Protein AF-A0A3B6NW24-F1 (afdb_monomer_lite)

Organism: Triticum aestivum (NCBI:txid4565)

pLDDT: mean 85.89, std 12.77, range [38.81, 98.12]

Foldseek 3Di:
DDPLCVQAVVQADPDPADFDDCVVPDDPDAAADFFEHADDDDDQQWAWDADPVGWIKIKDWTGHDPPDHIYIYIYTPPDDSSQFPHTKGFLDDDDQKTKIWTFGPPDPDPPDTDIWIWIWGDQPPDRIYIDIQDDFPDPDPDDSQQWDWDDPDSPGKIKIWGKAFDPVDPPTWIKIWIATPVVSDIDIAIEDEPDDDDPVQPAPAFRHWADQDDQWIWRDDQQHFTWIWRPPDPDRHIYTYTGTDDHADPQCPVCPPDDSVVFWDWYHDPNDIDIGGDHDDDDDPPPPDD

Structure (mmCIF, N/CA/C/O backbone):
data_AF-A0A3B6NW24-F1
#
_entry.id   AF-A0A3B6NW24-F1
#
loop_
_atom_site.group_PDB
_atom_site.id
_atom_site.type_symbol
_atom_site.label_atom_id
_atom_site.label_alt_id
_atom_site.label_comp_id
_atom_site.label_asym_id
_atom_site.label_entity_id
_atom_site.label_seq_id
_atom_site.pdbx_PDB_ins_code
_atom_site.Cartn_x
_atom_site.Cartn_y
_atom_site.Cartn_z
_atom_site.occupancy
_atom_site.B_iso_or_equiv
_atom_site.auth_seq_id
_atom_site.auth_comp_id
_atom_site.auth_asym_id
_atom_site.auth_atom_id
_atom_site.pdbx_PDB_model_num
ATOM 1 N N . MET A 1 1 ? -33.741 -1.040 -10.257 1.00 41.34 1 MET A N 1
ATOM 2 C CA . MET A 1 1 ? -32.443 -1.397 -9.646 1.00 41.34 1 MET A CA 1
ATOM 3 C C . MET A 1 1 ? -31.391 -0.489 -10.256 1.00 41.34 1 MET A C 1
ATOM 5 O O . MET A 1 1 ? -30.994 -0.674 -11.396 1.00 41.34 1 MET A O 1
ATOM 9 N N . THR A 1 2 ? -31.109 0.614 -9.573 1.00 38.81 2 THR A N 1
ATOM 10 C CA . THR A 1 2 ? -30.314 1.749 -10.058 1.00 38.81 2 THR A CA 1
ATOM 11 C C . THR A 1 2 ? -28.818 1.461 -9.900 1.00 38.81 2 THR A C 1
ATOM 13 O O . THR A 1 2 ? -28.413 0.909 -8.884 1.00 38.81 2 THR A O 1
ATOM 16 N N . GLY A 1 3 ? -27.999 1.818 -10.896 1.00 44.56 3 GLY A N 1
ATOM 17 C CA . GLY A 1 3 ? -26.601 1.378 -11.088 1.00 44.56 3 GLY A CA 1
ATOM 18 C C . GLY A 1 3 ? -25.540 1.768 -10.040 1.00 44.56 3 GLY A C 1
ATOM 19 O O . GLY A 1 3 ? -24.357 1.813 -10.377 1.00 44.56 3 GLY A O 1
ATOM 20 N N . SER A 1 4 ? -25.928 2.066 -8.798 1.00 49.81 4 SER A N 1
ATOM 21 C CA . SER A 1 4 ? -25.023 2.151 -7.645 1.00 49.81 4 SER A CA 1
ATOM 22 C C . SER A 1 4 ? -24.760 0.782 -7.011 1.00 49.81 4 SER A C 1
ATOM 24 O O . SER A 1 4 ? -23.616 0.503 -6.665 1.00 49.81 4 SER A O 1
ATOM 26 N N . ASP A 1 5 ? -25.776 -0.088 -6.916 1.00 51.75 5 ASP A N 1
ATOM 27 C CA . ASP A 1 5 ? -25.652 -1.386 -6.226 1.00 51.75 5 ASP A CA 1
ATOM 28 C C . ASP A 1 5 ? -24.694 -2.352 -6.929 1.00 51.75 5 ASP A C 1
ATOM 30 O O . ASP A 1 5 ? -24.094 -3.207 -6.287 1.00 51.75 5 ASP A O 1
ATOM 34 N N . THR A 1 6 ? -24.469 -2.188 -8.233 1.00 63.19 6 THR A N 1
ATOM 35 C CA . THR A 1 6 ? -23.543 -3.040 -8.990 1.00 63.19 6 THR A CA 1
ATOM 36 C C . THR A 1 6 ? -22.069 -2.745 -8.712 1.00 63.19 6 THR A C 1
ATOM 38 O O . THR A 1 6 ? -21.238 -3.619 -8.929 1.00 63.19 6 THR A O 1
ATOM 41 N N . ARG A 1 7 ? -21.710 -1.543 -8.233 1.00 77.56 7 ARG A N 1
ATOM 42 C CA . ARG A 1 7 ? -20.297 -1.111 -8.135 1.00 77.56 7 ARG A CA 1
ATOM 43 C C . ARG A 1 7 ? -19.538 -1.672 -6.942 1.00 77.56 7 ARG A C 1
ATOM 45 O O . ARG A 1 7 ? -18.313 -1.658 -6.962 1.00 77.56 7 ARG A O 1
ATOM 52 N N . VAL A 1 8 ? -20.262 -2.079 -5.906 1.00 83.81 8 VAL A N 1
ATOM 53 C CA . VAL A 1 8 ? -19.698 -2.652 -4.677 1.00 83.81 8 VAL A CA 1
ATOM 54 C C . VAL A 1 8 ? -20.323 -4.000 -4.335 1.00 83.81 8 VAL A C 1
ATOM 56 O O . VAL A 1 8 ? -20.103 -4.508 -3.243 1.00 83.81 8 VAL A O 1
ATOM 59 N N . ALA A 1 9 ? -21.088 -4.593 -5.258 1.00 84.50 9 ALA A N 1
ATOM 60 C CA . ALA A 1 9 ? -21.846 -5.821 -5.028 1.00 84.50 9 ALA A CA 1
ATOM 61 C C . ALA A 1 9 ? -20.980 -6.964 -4.471 1.00 84.50 9 ALA A C 1
ATOM 63 O O . ALA A 1 9 ? -21.411 -7.669 -3.558 1.00 84.50 9 ALA A O 1
ATOM 64 N N . ALA A 1 10 ? -19.746 -7.121 -4.968 1.00 85.69 10 ALA A N 1
ATOM 65 C CA . ALA A 1 10 ? -18.840 -8.172 -4.503 1.00 85.69 10 ALA A CA 1
ATOM 66 C C . ALA A 1 10 ? -18.350 -7.957 -3.058 1.00 85.69 10 ALA A C 1
ATOM 68 O O . ALA A 1 10 ? -17.930 -8.910 -2.409 1.00 85.69 10 ALA A O 1
ATOM 69 N N . CYS A 1 11 ? -18.430 -6.730 -2.536 1.00 89.62 11 CYS A N 1
ATOM 70 C CA . CYS A 1 11 ? -18.029 -6.381 -1.173 1.00 89.62 11 CYS A CA 1
ATOM 71 C C . CYS A 1 11 ? -19.153 -6.565 -0.145 1.00 89.62 11 CYS A C 1
ATOM 73 O O . CYS A 1 11 ? -18.881 -6.497 1.050 1.00 89.62 11 CYS A O 1
ATOM 75 N N . LEU A 1 12 ? -20.406 -6.763 -0.569 1.00 89.69 12 LEU A N 1
ATOM 76 C CA . LEU A 1 12 ? -21.562 -6.775 0.344 1.00 89.69 12 LEU A CA 1
ATOM 77 C C . LEU A 1 12 ? -21.774 -8.114 1.053 1.00 89.69 12 LEU A C 1
ATOM 79 O O . LEU A 1 12 ? -22.515 -8.187 2.028 1.00 89.69 12 LEU A O 1
ATOM 83 N N . ASN A 1 13 ? -21.136 -9.172 0.556 1.00 89.56 13 ASN A N 1
ATOM 84 C CA . ASN A 1 13 ? -21.305 -10.529 1.055 1.00 89.56 13 ASN A CA 1
ATOM 85 C C . ASN A 1 13 ? -19.966 -11.027 1.606 1.00 89.56 13 ASN A C 1
ATOM 87 O O . ASN A 1 13 ? -19.207 -11.656 0.864 1.00 89.56 13 ASN A O 1
ATOM 91 N N . PRO A 1 14 ? -19.630 -10.712 2.872 1.00 88.62 14 PRO A N 1
ATOM 92 C CA . PRO A 1 14 ? -18.425 -11.241 3.493 1.00 88.62 14 PRO A CA 1
ATOM 93 C C . PRO A 1 14 ? -18.453 -12.779 3.515 1.00 88.62 14 PRO A C 1
ATOM 95 O O . PRO A 1 14 ? -19.535 -13.371 3.625 1.00 88.62 14 PRO A O 1
ATOM 98 N N . PRO A 1 15 ? -17.287 -13.445 3.444 1.00 87.69 15 PRO A N 1
ATOM 99 C CA . PRO A 1 15 ? -17.211 -14.898 3.501 1.00 87.69 15 PRO A CA 1
ATOM 100 C C . PRO A 1 15 ? -17.887 -15.449 4.761 1.00 87.69 15 PRO A C 1
ATOM 102 O O . PRO A 1 15 ? -17.701 -14.938 5.864 1.00 87.69 15 PRO A O 1
ATOM 105 N N . THR A 1 16 ? -18.663 -16.523 4.612 1.00 83.19 16 THR A N 1
ATOM 106 C CA . THR A 1 16 ? -19.235 -17.244 5.757 1.00 83.19 16 THR A CA 1
ATOM 107 C C . THR A 1 16 ? -18.236 -18.307 6.204 1.00 83.19 16 THR A C 1
ATOM 109 O O . THR A 1 16 ? -18.289 -19.448 5.752 1.00 83.19 16 THR A O 1
ATOM 112 N N . ILE A 1 17 ? -17.280 -17.916 7.044 1.00 77.69 17 ILE A N 1
ATOM 113 C CA . ILE A 1 17 ? -16.243 -18.811 7.572 1.00 77.69 17 ILE A CA 1
ATOM 114 C C . ILE A 1 17 ? -16.258 -18.832 9.099 1.00 77.69 17 ILE A C 1
ATOM 116 O O . ILE A 1 17 ? -16.670 -17.867 9.743 1.00 77.69 17 ILE A O 1
ATOM 120 N N . THR A 1 18 ? -15.771 -19.926 9.685 1.00 77.19 18 THR A N 1
ATOM 121 C CA . THR A 1 18 ? -15.501 -19.987 11.123 1.00 77.19 18 THR A CA 1
ATOM 122 C C . THR A 1 18 ? -14.280 -19.126 11.430 1.00 77.19 18 THR A C 1
ATOM 124 O O . THR A 1 18 ? -13.155 -19.497 11.088 1.00 77.19 18 THR A O 1
ATOM 127 N N . GLU A 1 19 ? -14.511 -17.968 12.047 1.00 76.50 19 GLU A N 1
ATOM 128 C CA . GLU A 1 19 ? -13.449 -17.033 12.416 1.00 76.50 19 GLU A CA 1
ATOM 129 C C . GLU A 1 19 ? -12.518 -17.654 13.470 1.00 76.50 19 GLU A C 1
ATOM 131 O O . GLU A 1 19 ? -12.961 -18.223 14.472 1.00 76.50 19 GLU A O 1
ATOM 136 N N . LEU A 1 20 ? -11.210 -17.536 13.242 1.00 77.69 20 LEU A N 1
ATOM 137 C CA . LEU A 1 20 ? -10.187 -17.845 14.234 1.00 77.69 20 LEU A CA 1
ATOM 138 C C . LEU A 1 20 ? -10.339 -16.892 15.414 1.00 77.69 20 LEU A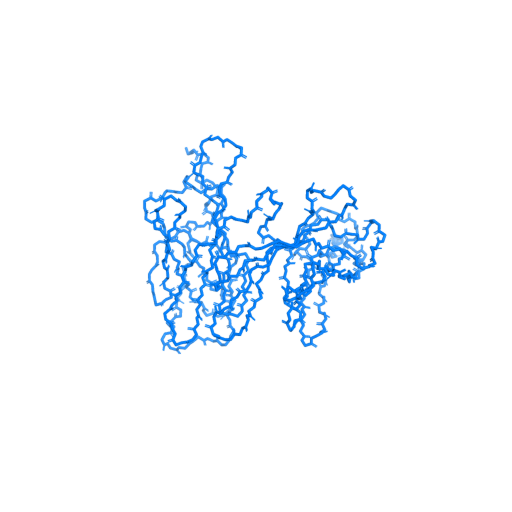 C 1
ATOM 140 O O . LEU A 1 20 ? -10.302 -15.669 15.254 1.00 77.69 20 LEU A O 1
ATOM 144 N N . ASN A 1 21 ? -10.445 -17.448 16.617 1.00 66.75 21 ASN A N 1
ATOM 145 C CA . ASN A 1 21 ? -10.374 -16.626 17.809 1.00 66.75 21 ASN A CA 1
ATOM 146 C C . ASN A 1 21 ? -8.922 -16.179 18.009 1.00 66.75 21 ASN A C 1
ATOM 148 O O . ASN A 1 21 ? -8.071 -16.988 18.374 1.00 66.75 21 ASN A O 1
ATOM 152 N N . ALA A 1 22 ? -8.642 -14.890 17.801 1.00 60.88 22 ALA A N 1
ATOM 153 C CA . ALA A 1 22 ? -7.306 -14.323 17.990 1.00 60.88 22 ALA A CA 1
ATOM 154 C C . ALA A 1 22 ? -6.743 -14.562 19.410 1.00 60.88 22 ALA A C 1
ATOM 156 O O . ALA A 1 22 ? -5.529 -14.511 19.598 1.00 60.88 22 ALA A O 1
ATOM 157 N N . SER A 1 23 ? -7.594 -14.871 20.401 1.00 57.94 23 SER A N 1
ATOM 158 C CA . SER A 1 23 ? -7.165 -15.246 21.756 1.00 57.94 23 SER A CA 1
ATOM 159 C C . SER A 1 23 ? -6.507 -16.628 21.853 1.00 57.94 23 SER A C 1
ATOM 161 O O . SER A 1 23 ? -5.762 -16.869 22.799 1.00 57.94 23 SER A O 1
ATOM 163 N N . GLN A 1 24 ? -6.743 -17.524 20.889 1.00 56.62 24 GLN A N 1
ATOM 164 C CA . GLN A 1 24 ? -6.116 -18.851 20.829 1.00 56.62 24 GLN A CA 1
ATOM 165 C C . GLN A 1 24 ? -4.758 -18.839 20.107 1.00 56.62 24 GLN A C 1
ATOM 167 O O . GLN A 1 24 ? -4.134 -19.885 19.950 1.00 56.62 24 GLN A O 1
ATOM 172 N N . GLY A 1 25 ? -4.279 -17.652 19.719 1.00 59.00 25 GLY A N 1
ATOM 173 C CA . GLY A 1 25 ? -3.077 -17.476 18.915 1.00 59.00 25 GLY A CA 1
ATOM 174 C C . GLY A 1 25 ? -3.375 -17.632 17.425 1.00 59.00 25 GLY A C 1
ATOM 175 O O . GLY A 1 25 ? -4.125 -18.508 17.002 1.00 59.00 25 GLY A O 1
ATOM 176 N N . LEU A 1 26 ? -2.794 -16.747 16.618 1.00 67.44 26 LEU A N 1
ATOM 177 C CA . LEU A 1 26 ? -2.884 -16.819 15.163 1.00 67.44 26 LEU A CA 1
ATOM 178 C C . LEU A 1 26 ? -1.694 -17.610 14.611 1.00 67.44 26 LEU A C 1
ATOM 180 O O . LEU A 1 26 ? -0.603 -17.540 15.188 1.00 67.44 26 LEU A O 1
ATOM 184 N N . PRO A 1 27 ? -1.866 -18.352 13.501 1.00 69.75 27 PRO A N 1
ATOM 185 C CA . PRO A 1 27 ? -0.735 -18.979 12.836 1.00 69.75 27 PRO A CA 1
ATOM 186 C C . PRO A 1 27 ? 0.295 -17.910 12.428 1.00 69.75 27 PRO A C 1
ATOM 188 O O . PRO A 1 27 ? -0.079 -16.771 12.139 1.00 69.75 27 PRO A O 1
ATOM 191 N N . PRO A 1 28 ? 1.594 -18.261 12.365 1.00 73.06 28 PRO A N 1
ATOM 192 C CA . PRO A 1 28 ? 2.650 -17.303 12.024 1.00 73.06 28 PRO A CA 1
ATOM 193 C C . PRO A 1 28 ? 2.540 -16.785 10.584 1.00 73.06 28 PRO A C 1
ATOM 195 O O . PRO A 1 28 ? 3.194 -15.812 10.223 1.00 73.06 28 PRO A O 1
ATOM 198 N N . TRP A 1 29 ? 1.718 -17.435 9.761 1.00 77.44 29 TRP A N 1
ATOM 199 C CA . TRP A 1 29 ? 1.403 -17.028 8.405 1.00 77.44 29 TRP A CA 1
ATOM 200 C C . TRP A 1 29 ? -0.115 -17.010 8.225 1.00 77.44 29 TRP A C 1
ATOM 202 O O . TRP A 1 29 ? -0.817 -17.963 8.565 1.00 77.44 29 TRP A O 1
ATOM 212 N N . ILE A 1 30 ? -0.614 -15.903 7.688 1.00 83.81 30 ILE A N 1
ATOM 213 C CA . ILE A 1 30 ? -2.016 -15.697 7.347 1.00 83.81 30 ILE A CA 1
ATOM 214 C C . ILE A 1 30 ? -2.053 -15.101 5.947 1.00 83.81 30 ILE A C 1
ATOM 216 O O . ILE A 1 30 ? -1.336 -14.145 5.653 1.00 83.81 30 ILE A O 1
ATOM 220 N N . SER A 1 31 ? -2.907 -15.651 5.092 1.00 89.75 31 SER A N 1
ATOM 221 C CA . SER A 1 31 ? -3.201 -15.064 3.789 1.00 89.75 31 SER A CA 1
ATOM 222 C C . SER A 1 31 ? -4.379 -14.106 3.922 1.00 89.75 31 SER A C 1
ATOM 224 O O . SER A 1 31 ? -5.404 -14.463 4.504 1.00 89.75 31 SER A O 1
ATOM 226 N N . LEU A 1 32 ? -4.224 -12.895 3.394 1.00 92.19 32 LEU A N 1
ATOM 227 C CA . LEU A 1 32 ? -5.238 -11.847 3.432 1.00 92.19 32 LEU A CA 1
ATOM 228 C C . LEU A 1 32 ? -5.810 -11.633 2.028 1.00 92.19 32 LEU A C 1
ATOM 230 O O . LEU A 1 32 ? -5.058 -11.462 1.070 1.00 92.19 32 LEU A O 1
ATOM 234 N N . ASP A 1 33 ? -7.134 -11.624 1.917 1.00 94.00 33 ASP A N 1
ATOM 235 C CA . ASP A 1 33 ? -7.830 -11.183 0.715 1.00 94.00 33 ASP A CA 1
ATOM 236 C C . ASP A 1 33 ? -7.566 -9.686 0.493 1.00 94.00 33 ASP A C 1
ATOM 238 O O . ASP A 1 33 ? -7.590 -8.872 1.418 1.00 94.00 33 ASP A O 1
ATOM 242 N N . THR A 1 34 ? -7.310 -9.313 -0.757 1.00 93.12 34 THR A N 1
ATOM 243 C CA . THR A 1 34 ? -7.140 -7.903 -1.126 1.00 93.12 34 THR A CA 1
ATOM 244 C C . THR A 1 34 ? -8.477 -7.171 -1.202 1.00 93.12 34 THR A C 1
ATOM 246 O O . THR A 1 34 ? -8.511 -5.942 -1.089 1.00 93.12 34 THR A O 1
ATOM 249 N N . ARG A 1 35 ? -9.590 -7.902 -1.358 1.00 93.81 35 ARG A N 1
ATOM 250 C CA . ARG A 1 35 ? -10.934 -7.334 -1.280 1.00 93.81 35 ARG A CA 1
ATOM 251 C C . ARG A 1 35 ? -11.267 -6.956 0.159 1.00 93.81 35 ARG A C 1
ATOM 253 O O . ARG A 1 35 ? -11.021 -7.704 1.102 1.00 93.81 35 ARG A O 1
ATOM 260 N N . VAL A 1 36 ? -11.892 -5.794 0.304 1.00 95.56 36 VAL A N 1
ATOM 261 C CA . VAL A 1 36 ? -12.470 -5.349 1.569 1.00 95.56 36 VAL A CA 1
ATOM 262 C C . VAL A 1 36 ? -13.987 -5.470 1.489 1.00 95.56 36 VAL A C 1
ATOM 264 O O . VAL A 1 36 ? -14.593 -5.075 0.493 1.00 95.56 36 VAL A O 1
ATOM 267 N N . TYR A 1 37 ? -14.599 -6.002 2.540 1.00 95.38 37 TYR A N 1
ATOM 268 C CA . TYR A 1 37 ? -16.042 -6.204 2.624 1.00 95.38 37 TYR A CA 1
ATOM 269 C C . TYR A 1 37 ? -16.706 -5.061 3.396 1.00 95.38 37 TYR A C 1
ATOM 271 O O . TYR A 1 37 ? -16.150 -4.542 4.361 1.00 95.38 37 TYR A O 1
ATOM 279 N N . LEU A 1 38 ? -17.899 -4.653 2.969 1.00 94.25 38 LEU A N 1
ATOM 280 C CA . LEU A 1 38 ? -18.708 -3.636 3.639 1.00 94.25 38 LEU A CA 1
ATOM 281 C C . LEU A 1 38 ? -19.680 -4.342 4.582 1.00 94.25 38 LEU A C 1
ATOM 283 O O . LEU A 1 38 ? -20.746 -4.788 4.164 1.00 94.25 38 LEU A O 1
ATOM 287 N N . ALA A 1 39 ? -19.287 -4.492 5.844 1.00 93.50 39 ALA A N 1
ATOM 288 C CA . ALA A 1 39 ? -20.066 -5.223 6.833 1.00 93.50 39 ALA A CA 1
ATOM 289 C C . ALA A 1 39 ? -19.818 -4.679 8.239 1.00 93.50 39 ALA A C 1
ATOM 291 O O . ALA A 1 39 ? -18.687 -4.351 8.599 1.00 93.50 39 ALA A O 1
ATOM 292 N N . ASP A 1 40 ? -20.883 -4.634 9.035 1.00 93.94 40 ASP A N 1
ATOM 293 C CA . ASP A 1 40 ? -20.814 -4.341 10.463 1.00 93.94 40 ASP A CA 1
ATOM 294 C C . ASP A 1 40 ? -20.216 -5.547 11.203 1.00 93.94 40 ASP A C 1
ATOM 296 O O . ASP A 1 40 ? -20.871 -6.572 11.414 1.00 93.94 40 ASP A O 1
ATOM 300 N N . ARG A 1 41 ? -18.915 -5.466 11.495 1.00 91.44 41 ARG A N 1
ATOM 301 C CA . ARG A 1 41 ? -18.159 -6.491 12.218 1.00 91.44 41 ARG A CA 1
ATOM 302 C C . ARG A 1 41 ? -17.323 -5.837 13.300 1.00 91.44 41 ARG A C 1
ATOM 304 O O . ARG A 1 41 ? -16.545 -4.922 13.026 1.00 91.44 41 ARG A O 1
ATOM 311 N N . HIS A 1 42 ? -17.417 -6.394 14.500 1.00 90.75 42 HIS A N 1
ATOM 312 C CA . HIS A 1 42 ? -16.712 -5.920 15.680 1.00 90.75 42 HIS A CA 1
ATOM 313 C C . HIS A 1 42 ? -16.029 -7.077 16.401 1.00 90.75 42 HIS A C 1
ATOM 315 O O . HIS A 1 42 ? -16.671 -8.069 16.740 1.00 90.75 42 HIS A O 1
ATOM 321 N N . ASN A 1 43 ? -14.723 -6.953 16.624 1.00 90.50 43 ASN A N 1
ATOM 322 C CA . ASN A 1 43 ? -13.915 -7.928 17.348 1.00 90.50 43 ASN A CA 1
ATOM 323 C C . ASN A 1 43 ? -12.681 -7.239 17.973 1.00 90.50 43 ASN A C 1
ATOM 325 O O . ASN A 1 43 ? -12.560 -6.016 17.966 1.00 90.50 43 ASN A O 1
ATOM 329 N N . SER A 1 44 ? -11.748 -8.010 18.536 1.00 90.00 44 SER A N 1
ATOM 330 C CA . SER A 1 44 ? -10.545 -7.469 19.193 1.00 90.00 44 SER A CA 1
ATOM 331 C C . SER A 1 44 ? -9.572 -6.741 18.255 1.00 90.00 44 SER A C 1
ATOM 333 O O . SER A 1 44 ? -8.676 -6.048 18.732 1.00 90.00 44 SER A O 1
ATOM 335 N N . THR A 1 45 ? -9.735 -6.882 16.939 1.00 92.88 45 THR A N 1
ATOM 336 C CA . THR A 1 45 ? -8.939 -6.184 15.919 1.00 92.88 45 THR A CA 1
ATOM 337 C C . THR A 1 45 ? -9.583 -4.872 15.467 1.00 92.88 45 THR A C 1
ATOM 339 O O . THR A 1 45 ? -9.024 -4.173 14.629 1.00 92.88 45 THR A O 1
ATOM 342 N N . THR A 1 46 ? -10.761 -4.520 15.992 1.00 95.94 46 THR A N 1
ATOM 343 C CA . THR A 1 46 ? -11.471 -3.327 15.536 1.00 95.94 46 THR A CA 1
ATOM 344 C C . THR A 1 46 ? -10.704 -2.055 15.883 1.00 95.94 46 THR A C 1
ATOM 346 O O . THR A 1 46 ? -10.431 -1.778 17.050 1.00 95.94 46 THR A O 1
ATOM 349 N N . ALA A 1 47 ? -10.437 -1.236 14.869 1.00 97.56 47 ALA A N 1
ATOM 350 C CA . ALA A 1 47 ? -9.898 0.109 15.017 1.00 97.56 47 ALA A CA 1
ATOM 351 C C . ALA A 1 47 ? -10.784 1.127 14.289 1.00 97.56 47 ALA A C 1
ATOM 353 O O . ALA A 1 47 ? -11.431 0.799 13.294 1.00 97.56 47 ALA A O 1
ATOM 354 N N . ALA A 1 48 ? -10.817 2.364 14.785 1.00 97.75 48 ALA A N 1
ATOM 355 C CA . ALA A 1 48 ? -11.704 3.407 14.281 1.00 97.75 48 ALA A CA 1
ATOM 356 C C . ALA A 1 48 ? -10.947 4.684 13.898 1.00 97.75 48 ALA A C 1
ATOM 358 O O . ALA A 1 48 ? -9.938 5.031 14.509 1.00 97.75 48 ALA A O 1
ATOM 359 N N . ALA A 1 49 ? -11.464 5.380 12.892 1.00 97.56 49 ALA A N 1
ATOM 360 C CA . ALA A 1 49 ? -11.012 6.685 12.431 1.00 97.56 49 ALA A CA 1
ATOM 361 C C . ALA A 1 49 ? -12.204 7.475 11.871 1.00 97.56 49 ALA A C 1
ATOM 363 O O . ALA A 1 49 ? -13.344 7.009 11.878 1.00 97.56 49 ALA A O 1
ATOM 364 N N . GLU A 1 50 ? -11.930 8.661 11.338 1.00 96.25 50 GLU A N 1
ATOM 365 C CA . GLU A 1 50 ? -12.925 9.486 10.658 1.00 96.25 50 GLU A CA 1
ATOM 366 C C . GLU A 1 50 ? -12.544 9.715 9.193 1.00 96.25 50 GLU A C 1
ATOM 368 O O . GLU A 1 50 ? -11.367 9.818 8.830 1.00 96.25 50 GLU A O 1
ATOM 373 N N . THR A 1 51 ? -13.561 9.816 8.343 1.00 93.50 51 THR A N 1
ATOM 374 C CA . THR A 1 51 ? -13.438 10.323 6.970 1.00 93.50 51 THR A CA 1
ATOM 375 C C . THR A 1 51 ? -13.099 11.810 6.941 1.00 93.50 51 THR A C 1
ATOM 377 O O . THR A 1 51 ? -13.247 12.528 7.930 1.00 93.50 51 THR A O 1
ATOM 380 N N . SER A 1 52 ? -12.730 12.326 5.767 1.00 90.75 52 SER A N 1
ATOM 381 C CA . SER A 1 52 ? -12.569 13.773 5.539 1.00 90.75 52 SER A CA 1
ATOM 382 C C . SER A 1 52 ? -13.818 14.610 5.834 1.00 90.75 52 SER A C 1
ATOM 384 O O . SER A 1 52 ? -13.719 15.831 5.961 1.00 90.75 52 SER A O 1
ATOM 386 N N . LYS A 1 53 ? -14.988 13.970 5.933 1.00 90.38 53 LYS A N 1
ATOM 387 C CA . LYS A 1 53 ? -16.282 14.596 6.220 1.00 90.38 53 LYS A CA 1
ATOM 388 C C . LYS A 1 53 ? -16.802 14.306 7.630 1.00 90.38 53 LYS A C 1
ATOM 390 O O . LYS A 1 53 ? -17.933 14.668 7.925 1.00 90.38 53 LYS A O 1
ATOM 395 N N . GLY A 1 54 ? -15.994 13.685 8.491 1.00 92.06 54 GLY A N 1
ATOM 396 C CA . GLY A 1 54 ? -16.354 13.414 9.887 1.00 92.06 54 GLY A CA 1
ATOM 397 C C . GLY A 1 54 ? -17.261 12.196 10.091 1.00 92.06 54 GLY A C 1
ATOM 398 O O . GLY A 1 54 ? -17.717 11.955 11.201 1.00 92.06 54 GLY A O 1
ATOM 399 N N . HIS A 1 55 ? -17.532 11.402 9.050 1.00 93.69 55 HIS A N 1
ATOM 400 C CA . HIS A 1 55 ? -18.179 10.097 9.233 1.00 93.69 55 HIS A CA 1
ATOM 401 C C . HIS A 1 55 ? -17.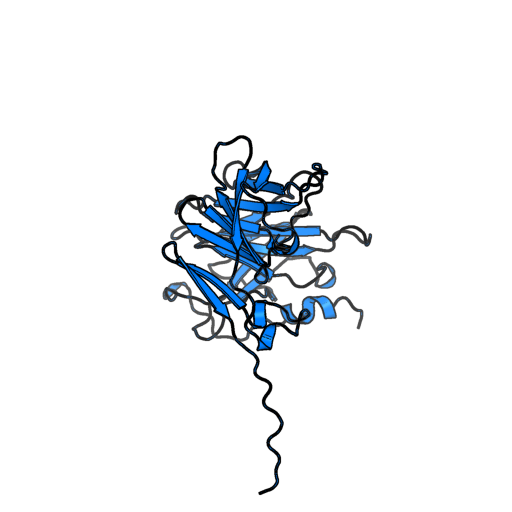209 9.105 9.871 1.00 93.69 55 HIS A C 1
ATOM 403 O O . HIS A 1 55 ? -16.045 9.049 9.464 1.00 93.69 55 HIS A O 1
ATOM 409 N N . ALA A 1 56 ? -17.702 8.301 10.811 1.00 96.50 56 ALA A N 1
ATOM 410 C CA . ALA A 1 56 ? -16.933 7.224 11.418 1.00 96.50 56 ALA A CA 1
ATOM 411 C C . ALA A 1 56 ? -16.593 6.136 10.386 1.00 96.50 56 ALA A C 1
ATOM 413 O O . ALA A 1 56 ? -17.416 5.779 9.542 1.00 96.50 56 ALA A O 1
ATOM 414 N N . VAL A 1 57 ? -15.379 5.600 10.488 1.00 97.00 57 VAL A N 1
ATOM 415 C CA . VAL A 1 57 ? -14.897 4.427 9.754 1.00 97.00 57 VAL A CA 1
ATOM 416 C C . VAL A 1 57 ? -14.339 3.453 10.772 1.00 97.00 57 VAL A C 1
ATOM 418 O O . VAL A 1 57 ? -13.470 3.813 11.562 1.00 97.00 57 VAL A O 1
ATOM 421 N N . GLN A 1 58 ? -14.821 2.221 10.743 1.00 97.81 58 GLN A N 1
ATOM 422 C CA . GLN A 1 58 ? -14.364 1.135 11.593 1.00 97.81 58 GLN A CA 1
ATOM 423 C C . GLN A 1 58 ? -13.839 0.012 10.710 1.00 97.81 58 GLN A C 1
ATOM 425 O O . GLN A 1 58 ? -14.483 -0.378 9.739 1.00 97.81 58 GLN A O 1
ATOM 430 N N . VAL A 1 59 ? -12.653 -0.483 11.041 1.00 97.75 59 VAL A N 1
ATOM 431 C CA . VAL A 1 59 ? -11.967 -1.562 10.331 1.00 97.75 59 VAL A CA 1
ATOM 432 C C . VAL A 1 59 ? -11.811 -2.727 11.286 1.00 97.75 59 VAL A C 1
ATOM 434 O O . VAL A 1 59 ? -11.302 -2.533 12.386 1.00 97.75 59 VAL A O 1
ATOM 437 N N . SER A 1 60 ? -12.188 -3.920 10.839 1.00 95.62 60 SER A N 1
ATOM 438 C CA . SER A 1 60 ? -12.003 -5.173 11.574 1.00 95.62 60 SER A CA 1
ATOM 439 C C . SER A 1 60 ? -11.398 -6.224 10.650 1.00 95.62 60 SER A C 1
ATOM 441 O O . SER A 1 60 ? -11.803 -6.345 9.495 1.00 95.62 60 SER A O 1
ATOM 443 N N . ILE A 1 61 ? -10.445 -7.000 11.154 1.00 94.00 61 ILE A N 1
ATOM 444 C CA . ILE A 1 61 ? -9.858 -8.145 10.458 1.00 94.00 61 ILE A CA 1
ATOM 445 C C . ILE A 1 61 ? -10.526 -9.420 10.977 1.00 94.00 61 ILE A C 1
ATOM 447 O O . ILE A 1 61 ? -10.594 -9.663 12.184 1.00 94.00 61 ILE A O 1
ATOM 451 N N . CYS A 1 62 ? -11.023 -10.237 10.055 1.00 92.69 62 CYS A N 1
ATOM 452 C CA . CYS A 1 62 ? -11.590 -11.549 10.335 1.00 92.69 62 CYS A CA 1
ATOM 453 C C . CYS A 1 62 ? -10.585 -12.612 9.893 1.00 92.69 62 CYS A C 1
ATOM 455 O O . CYS A 1 62 ? -10.300 -12.759 8.701 1.00 92.69 62 CYS A O 1
ATOM 457 N N . PHE A 1 63 ? -10.025 -13.332 10.864 1.00 90.75 63 PHE A N 1
ATOM 458 C CA . PHE A 1 63 ? -9.006 -14.340 10.604 1.00 90.75 63 PHE A CA 1
ATOM 459 C C . PHE A 1 63 ? -9.625 -15.679 10.208 1.00 90.75 63 PHE A C 1
ATOM 461 O O . PHE A 1 63 ? -10.569 -16.153 10.836 1.00 90.75 63 PHE A O 1
ATOM 468 N N . ALA A 1 64 ? -9.055 -16.301 9.182 1.00 88.88 64 ALA A N 1
ATOM 469 C CA . ALA A 1 64 ? -9.468 -17.584 8.635 1.00 88.88 64 ALA A CA 1
ATOM 470 C C . ALA A 1 64 ? -8.379 -18.638 8.843 1.00 88.88 64 ALA A C 1
ATOM 472 O O . ALA A 1 64 ? -7.189 -18.328 8.753 1.00 88.88 64 ALA A O 1
ATOM 473 N N . HIS A 1 65 ? -8.776 -19.891 9.069 1.00 83.00 65 HIS A N 1
ATOM 474 C CA . HIS A 1 65 ? -7.831 -21.002 9.009 1.00 83.00 65 HIS A CA 1
ATOM 475 C C . HIS A 1 65 ? -7.362 -21.197 7.563 1.00 83.00 65 HIS A C 1
ATOM 477 O O . HIS A 1 65 ? -8.207 -21.350 6.674 1.00 83.00 65 HIS A O 1
ATOM 483 N N . PRO A 1 66 ? -6.046 -21.262 7.306 1.00 84.62 66 PRO A N 1
ATOM 484 C CA . PRO A 1 66 ? -5.558 -21.653 5.996 1.00 84.62 66 PRO A CA 1
ATOM 485 C C . PRO A 1 66 ? -6.133 -23.009 5.544 1.00 84.62 66 PRO A C 1
ATOM 487 O O . PRO A 1 66 ? -6.320 -23.895 6.380 1.00 84.62 66 PRO A O 1
ATOM 490 N N . PRO A 1 67 ? -6.409 -23.203 4.242 1.00 86.75 67 PRO A N 1
ATOM 491 C CA . PRO A 1 67 ? -6.051 -22.335 3.115 1.00 86.75 67 PRO A CA 1
ATOM 492 C C . PRO A 1 67 ? -7.043 -21.191 2.843 1.00 86.75 67 PRO A C 1
ATOM 494 O O . PRO A 1 67 ? -6.868 -20.465 1.867 1.00 86.75 67 PRO A O 1
ATOM 497 N N . ALA A 1 68 ? -8.091 -21.024 3.659 1.00 89.00 68 ALA A N 1
ATOM 498 C CA . ALA A 1 68 ? -9.029 -19.924 3.473 1.00 89.00 68 ALA A CA 1
ATOM 499 C C . ALA A 1 68 ? -8.347 -18.570 3.724 1.00 89.00 68 ALA A C 1
ATOM 501 O O . ALA A 1 68 ? -7.467 -18.440 4.579 1.00 89.00 68 ALA A O 1
ATOM 502 N N . LEU A 1 69 ? -8.769 -17.555 2.970 1.00 92.12 69 LEU A N 1
ATOM 503 C CA . LEU A 1 69 ? -8.251 -16.200 3.107 1.00 92.12 69 LEU A CA 1
ATOM 504 C C . LEU A 1 69 ? -8.928 -15.502 4.286 1.00 92.12 69 LEU A C 1
ATOM 506 O O . LEU A 1 69 ? -10.155 -15.482 4.396 1.00 92.12 69 LEU A O 1
ATOM 510 N N . SER A 1 70 ? -8.116 -14.896 5.145 1.00 93.12 70 SER A N 1
ATOM 511 C CA . SER A 1 70 ? -8.594 -13.873 6.074 1.00 93.12 70 SER A CA 1
ATOM 512 C C . SER A 1 70 ? -9.034 -12.650 5.282 1.00 93.12 70 SER A C 1
ATOM 514 O O . SER A 1 70 ? -8.569 -12.435 4.164 1.00 93.12 70 SER A O 1
ATOM 516 N N . TYR A 1 71 ? -9.903 -11.822 5.843 1.00 94.88 71 TYR A N 1
ATOM 517 C CA . TYR A 1 71 ? -10.429 -10.661 5.130 1.00 94.88 71 TYR A CA 1
ATOM 518 C C . TYR A 1 71 ? -10.610 -9.460 6.048 1.00 94.88 71 TYR A C 1
ATOM 520 O O . TYR A 1 71 ? -10.643 -9.576 7.274 1.00 94.88 71 TYR A O 1
ATOM 528 N N . VAL A 1 72 ? -10.727 -8.289 5.429 1.00 96.44 72 VAL A N 1
ATOM 529 C CA . VAL A 1 72 ? -10.980 -7.024 6.116 1.00 96.44 72 VAL A CA 1
ATOM 530 C C . VAL A 1 72 ? -12.436 -6.626 5.912 1.00 96.44 72 VAL A C 1
ATOM 532 O O . VAL A 1 72 ? -12.935 -6.639 4.786 1.00 96.44 72 VAL A O 1
ATOM 535 N N . CYS A 1 73 ? -13.094 -6.221 6.992 1.00 96.25 73 CYS A N 1
ATOM 536 C CA . CYS A 1 73 ? -14.393 -5.567 6.964 1.00 96.25 73 CYS A CA 1
ATOM 537 C C . CYS A 1 73 ? -14.252 -4.086 7.292 1.00 96.25 73 CYS A C 1
ATOM 539 O O . CYS A 1 73 ? -13.514 -3.706 8.203 1.00 96.25 73 CYS A O 1
ATOM 541 N N . ILE A 1 74 ? -15.007 -3.266 6.569 1.00 96.06 74 ILE A N 1
ATOM 542 C CA . ILE A 1 74 ? -15.205 -1.854 6.857 1.00 96.06 74 ILE A CA 1
ATOM 543 C C . ILE A 1 74 ? -16.671 -1.619 7.184 1.00 96.06 74 ILE A C 1
ATOM 545 O O . ILE A 1 74 ? -17.559 -1.947 6.394 1.00 96.06 74 ILE A O 1
ATOM 549 N N . HIS A 1 75 ? -16.902 -0.982 8.325 1.00 95.50 75 HIS A N 1
ATOM 550 C CA . HIS A 1 75 ? -18.188 -0.428 8.700 1.00 95.50 75 HIS A CA 1
ATOM 551 C C . HIS A 1 75 ? -18.093 1.097 8.757 1.00 95.50 75 HIS A C 1
ATOM 553 O O . HIS A 1 75 ? -17.229 1.653 9.433 1.00 95.50 75 HIS A O 1
ATOM 559 N N . CYS A 1 76 ? -18.985 1.782 8.043 1.00 93.62 76 CYS A N 1
ATOM 560 C CA . CYS A 1 76 ? -19.085 3.237 8.073 1.00 93.62 76 CYS A CA 1
ATOM 561 C C . CYS A 1 76 ? -20.508 3.637 8.481 1.00 93.62 76 CYS A C 1
ATOM 563 O O . CYS A 1 76 ? -21.367 3.784 7.602 1.00 93.62 76 CYS A O 1
ATOM 565 N N . PRO A 1 77 ? -20.784 3.803 9.787 1.00 91.62 77 PRO A N 1
ATOM 566 C CA . PRO A 1 77 ? -22.094 4.229 10.258 1.00 91.62 77 PRO A CA 1
ATOM 567 C C . PRO A 1 77 ? -22.564 5.501 9.539 1.00 91.62 77 PRO A C 1
ATOM 569 O O . PRO A 1 77 ? -21.850 6.503 9.463 1.00 91.62 77 PRO A O 1
ATOM 572 N N . GLY A 1 78 ? -23.780 5.463 8.997 1.00 87.69 78 GLY A N 1
ATOM 573 C CA . GLY A 1 78 ? -24.378 6.598 8.289 1.00 87.69 78 GLY A CA 1
ATOM 574 C C . GLY A 1 78 ? -23.964 6.753 6.822 1.00 87.69 78 GLY A C 1
ATOM 575 O O . GLY A 1 78 ? -24.477 7.656 6.163 1.00 87.69 78 GLY A O 1
ATOM 576 N N . LEU A 1 79 ? -23.105 5.881 6.283 1.00 90.00 79 LEU A N 1
ATOM 577 C CA . LEU A 1 79 ? -22.847 5.796 4.843 1.00 90.00 79 LEU A CA 1
ATOM 578 C C . LEU A 1 79 ? -23.607 4.629 4.211 1.00 90.00 79 LEU A C 1
ATOM 580 O O . LEU A 1 79 ? -23.742 3.558 4.793 1.00 90.00 79 LEU A O 1
ATOM 584 N N . GLN A 1 80 ? -24.083 4.846 2.990 1.00 88.31 80 GLN A N 1
ATOM 585 C CA . GLN A 1 80 ? -24.753 3.856 2.151 1.00 88.31 80 GLN A CA 1
ATOM 586 C C . GLN A 1 80 ? -23.817 3.380 1.036 1.00 88.31 80 GLN A C 1
ATOM 588 O O . GLN A 1 80 ? -22.858 4.064 0.676 1.00 88.31 80 GLN A O 1
ATOM 593 N N . HIS A 1 81 ? -24.130 2.246 0.404 1.00 86.25 81 HIS A N 1
ATOM 594 C CA . HIS A 1 81 ? -23.332 1.695 -0.703 1.00 86.25 81 HIS A CA 1
ATOM 595 C C . HIS A 1 81 ? -23.135 2.694 -1.858 1.00 86.25 81 HIS A C 1
ATOM 597 O O . HIS A 1 81 ? -22.064 2.757 -2.457 1.00 86.25 81 HIS A O 1
ATOM 603 N N . ALA A 1 82 ? -24.130 3.548 -2.124 1.00 84.69 82 ALA A N 1
ATOM 604 C CA . ALA A 1 82 ? -24.052 4.593 -3.147 1.00 84.69 82 ALA A CA 1
ATOM 605 C C . ALA A 1 82 ? -22.992 5.679 -2.857 1.00 84.69 82 ALA A C 1
ATOM 607 O O . ALA A 1 82 ? -22.559 6.384 -3.774 1.00 84.69 82 ALA A O 1
ATOM 608 N N . ASN A 1 83 ? -22.541 5.806 -1.604 1.00 88.06 83 ASN A N 1
ATOM 609 C CA . ASN A 1 83 ? -21.461 6.716 -1.230 1.00 88.06 83 ASN A CA 1
ATOM 610 C C . ASN A 1 83 ? -20.078 6.200 -1.648 1.00 88.06 83 ASN A C 1
ATOM 612 O O . ASN A 1 83 ? -19.123 6.968 -1.583 1.00 88.06 83 ASN A O 1
ATOM 616 N N . PHE A 1 84 ? -19.956 4.957 -2.119 1.00 88.12 84 PHE A N 1
ATOM 617 C CA . PHE A 1 84 ? -18.698 4.390 -2.595 1.00 88.12 84 PHE A CA 1
ATOM 618 C C . PHE A 1 84 ? -18.587 4.497 -4.123 1.00 88.12 84 PHE A C 1
ATOM 620 O O . PHE A 1 84 ? -19.514 4.202 -4.880 1.00 88.12 84 PHE A O 1
ATOM 627 N N . ALA A 1 85 ? -17.437 4.964 -4.605 1.00 87.25 85 ALA A N 1
ATOM 628 C CA . ALA A 1 85 ? -17.177 5.162 -6.030 1.00 87.25 85 ALA A CA 1
ATOM 629 C C . ALA A 1 85 ? -16.858 3.855 -6.767 1.00 87.25 85 ALA A C 1
ATOM 631 O O . ALA A 1 85 ? -17.137 3.754 -7.968 1.00 87.25 85 ALA A O 1
ATOM 632 N N . SER A 1 86 ? -16.264 2.906 -6.044 1.00 89.12 86 SER A N 1
ATOM 633 C CA . SER A 1 86 ? -15.883 1.553 -6.452 1.00 89.12 86 SER A CA 1
ATOM 634 C C . SER A 1 86 ? -15.657 0.693 -5.200 1.00 89.12 86 SER A C 1
ATOM 636 O O . SER A 1 86 ? -15.843 1.171 -4.082 1.00 89.12 86 SER A O 1
ATOM 638 N N . GLU A 1 87 ? -15.222 -0.551 -5.374 1.00 91.69 87 GLU A N 1
ATOM 639 C CA . GLU A 1 87 ? -14.870 -1.445 -4.265 1.00 91.69 87 GLU A CA 1
ATOM 640 C C . GLU A 1 87 ? -13.696 -0.894 -3.430 1.00 91.69 87 GLU A C 1
ATOM 642 O O . GLU A 1 87 ? -12.684 -0.473 -4.012 1.00 91.69 87 GLU A O 1
ATOM 647 N N . PRO A 1 88 ? -13.803 -0.878 -2.085 1.00 93.44 88 PRO A N 1
ATOM 648 C CA . PRO A 1 88 ? -12.652 -0.680 -1.215 1.00 93.44 88 PRO A CA 1
ATOM 649 C C . PRO A 1 88 ? -11.707 -1.883 -1.290 1.00 93.44 88 PRO A C 1
ATOM 651 O O . PRO A 1 88 ? -12.116 -3.010 -1.580 1.00 93.44 88 PRO A O 1
ATOM 654 N N . ARG A 1 89 ? -10.423 -1.649 -1.014 1.00 95.19 89 ARG A N 1
ATOM 655 C CA . ARG A 1 89 ? -9.395 -2.693 -1.119 1.00 95.19 89 ARG A CA 1
ATOM 656 C C . ARG A 1 89 ? -8.231 -2.486 -0.164 1.00 95.19 89 ARG A C 1
ATOM 658 O O . ARG A 1 89 ? -7.897 -1.352 0.190 1.00 95.19 89 ARG A O 1
ATOM 665 N N . VAL A 1 90 ? -7.571 -3.586 0.175 1.00 96.00 90 VAL A N 1
ATOM 666 C CA . VAL A 1 90 ? -6.226 -3.580 0.745 1.00 96.00 90 VAL A CA 1
ATOM 667 C C . VAL A 1 90 ? -5.256 -3.268 -0.388 1.00 96.00 90 VAL A C 1
ATOM 669 O O . VAL A 1 90 ? -5.207 -3.959 -1.404 1.00 96.00 90 VAL A O 1
ATOM 672 N N . VAL A 1 91 ? -4.506 -2.184 -0.239 1.00 93.94 91 VAL A N 1
ATOM 673 C CA . VAL A 1 91 ? -3.520 -1.733 -1.224 1.00 93.94 91 VAL A CA 1
ATOM 674 C C . VAL A 1 91 ? -2.179 -2.400 -0.967 1.00 93.94 91 VAL A C 1
ATOM 676 O O . VAL A 1 91 ? -1.551 -2.913 -1.892 1.00 93.94 91 VAL A O 1
ATOM 679 N N . ARG A 1 92 ? -1.734 -2.377 0.291 1.00 93.25 92 ARG A N 1
ATOM 680 C CA . ARG A 1 92 ? -0.462 -2.946 0.740 1.00 93.25 92 ARG A CA 1
ATOM 681 C C . ARG A 1 92 ? -0.608 -3.529 2.129 1.00 93.25 92 ARG A C 1
ATOM 683 O O . ARG A 1 92 ? -1.376 -3.018 2.941 1.00 93.25 92 ARG A O 1
ATOM 690 N N . SER A 1 93 ? 0.206 -4.535 2.388 1.00 93.06 93 SER A N 1
ATOM 691 C CA . SER A 1 93 ? 0.472 -5.070 3.712 1.00 93.06 93 SER A CA 1
ATOM 692 C C . SER A 1 93 ? 1.978 -5.120 3.906 1.00 93.06 93 SER A C 1
ATOM 694 O O . SER A 1 93 ? 2.670 -5.628 3.026 1.00 93.06 93 SER A O 1
ATOM 696 N N . GLU A 1 94 ? 2.471 -4.629 5.034 1.00 92.12 94 GLU A N 1
ATOM 697 C CA . GLU A 1 94 ? 3.875 -4.772 5.410 1.00 92.12 94 GLU A CA 1
ATOM 698 C C . GLU A 1 94 ? 3.967 -4.938 6.925 1.00 92.12 94 GLU A C 1
ATOM 700 O O . GLU A 1 94 ? 3.556 -4.052 7.675 1.00 92.12 94 GLU A O 1
ATOM 705 N N . LYS A 1 95 ? 4.494 -6.079 7.385 1.00 90.06 95 LYS A N 1
ATOM 706 C CA . LYS A 1 95 ? 4.572 -6.441 8.812 1.00 90.06 95 LYS A CA 1
ATOM 707 C C . LYS A 1 95 ? 3.242 -6.186 9.548 1.00 90.06 95 LYS A C 1
ATOM 709 O O . LYS A 1 95 ? 2.244 -6.833 9.248 1.00 90.06 95 LYS A O 1
ATOM 714 N N . GLN A 1 96 ? 3.221 -5.247 10.498 1.00 90.12 96 GLN A N 1
ATOM 715 C CA . GLN A 1 96 ? 2.046 -4.878 11.293 1.00 90.12 96 GLN A CA 1
ATOM 716 C C . GLN A 1 96 ? 1.102 -3.849 10.639 1.00 90.12 96 GLN A C 1
ATOM 718 O O . GLN A 1 96 ? 0.195 -3.357 11.314 1.00 90.12 96 GLN A O 1
ATOM 723 N N . PHE A 1 97 ? 1.316 -3.479 9.375 1.00 94.50 97 PHE A N 1
ATOM 724 C CA . PHE A 1 97 ? 0.590 -2.400 8.707 1.00 94.50 97 PHE A CA 1
ATOM 725 C C . PHE A 1 97 ? -0.244 -2.891 7.531 1.00 94.50 97 PHE A C 1
ATOM 727 O O . PHE A 1 97 ? 0.219 -3.700 6.725 1.00 94.50 97 PHE A O 1
ATOM 734 N N . LEU A 1 98 ? -1.442 -2.324 7.386 1.00 96.31 98 LEU A N 1
ATOM 735 C CA . LEU A 1 98 ? -2.276 -2.448 6.194 1.00 96.31 98 LEU A CA 1
ATOM 736 C C . LEU A 1 98 ? -2.654 -1.056 5.691 1.00 96.31 98 LEU A C 1
ATOM 738 O O . LEU A 1 98 ? -3.275 -0.272 6.410 1.00 96.31 98 LEU A O 1
ATOM 742 N N . LEU A 1 99 ? -2.333 -0.774 4.431 1.00 97.19 99 LEU A N 1
ATOM 743 C CA . LEU A 1 99 ? -2.829 0.403 3.731 1.00 97.19 99 LEU A CA 1
ATOM 744 C C . LEU A 1 99 ? -4.144 0.053 3.039 1.00 97.19 99 LEU A C 1
ATOM 746 O O . LEU A 1 99 ? -4.176 -0.781 2.133 1.00 97.19 99 LEU A O 1
ATOM 750 N N . LEU A 1 100 ? -5.217 0.724 3.433 1.00 97.12 100 LEU A N 1
ATOM 751 C CA . LEU A 1 100 ? -6.558 0.555 2.886 1.00 97.12 100 LEU A CA 1
ATOM 752 C C . LEU A 1 100 ? -6.900 1.729 1.972 1.00 97.12 100 LEU A C 1
ATOM 754 O O . LEU A 1 100 ? -6.578 2.877 2.278 1.00 97.12 100 LEU A O 1
ATOM 758 N N . HIS A 1 101 ? -7.587 1.444 0.869 1.00 94.75 101 HIS A N 1
ATOM 759 C CA . HIS A 1 101 ? -8.139 2.451 -0.035 1.00 94.75 101 HIS A CA 1
ATOM 760 C C . HIS A 1 101 ? -9.661 2.415 0.021 1.00 94.75 101 HIS A C 1
ATOM 762 O O . HIS A 1 101 ? -10.277 1.389 -0.269 1.00 94.75 101 HIS A O 1
ATOM 768 N N . LEU A 1 102 ? -10.252 3.552 0.385 1.00 92.94 102 LEU A N 1
ATOM 769 C CA . LEU A 1 102 ? -11.691 3.777 0.449 1.00 92.94 102 LEU A CA 1
ATOM 770 C C . LEU A 1 102 ? -12.069 4.827 -0.607 1.00 92.94 102 LEU A C 1
ATOM 772 O O . LEU A 1 102 ? -11.880 6.030 -0.402 1.00 92.94 102 LEU A O 1
ATOM 776 N N . PRO A 1 103 ? -12.593 4.397 -1.761 1.00 90.31 103 PRO A N 1
ATOM 777 C CA . PRO A 1 103 ? -13.037 5.301 -2.811 1.00 90.31 103 PRO A CA 1
ATOM 778 C C . PRO A 1 103 ? -14.438 5.839 -2.482 1.00 90.31 103 PRO A C 1
ATOM 780 O O . PRO A 1 103 ? -15.439 5.149 -2.663 1.00 90.31 103 PRO A O 1
ATOM 783 N N . LEU A 1 104 ? -14.522 7.087 -2.024 1.00 88.06 104 LEU A N 1
ATOM 784 C CA . LEU A 1 104 ? -15.759 7.738 -1.583 1.00 88.06 104 LEU A CA 1
ATOM 785 C C . LEU A 1 104 ? -16.257 8.755 -2.627 1.00 88.06 104 LEU A C 1
ATOM 787 O O . LEU A 1 104 ? -15.479 9.367 -3.363 1.00 88.06 104 LEU A O 1
ATOM 791 N N . ASN A 1 105 ? -17.572 8.954 -2.689 1.00 83.19 105 ASN A N 1
ATOM 792 C CA . ASN A 1 105 ? -18.256 9.925 -3.543 1.00 83.19 105 ASN A CA 1
ATOM 793 C C . ASN A 1 105 ? -18.789 11.085 -2.696 1.00 83.19 105 ASN A C 1
ATOM 795 O O . ASN A 1 105 ? -19.988 11.185 -2.438 1.00 83.19 105 ASN A O 1
ATOM 799 N N . TRP A 1 106 ? -17.909 11.995 -2.286 1.00 77.12 106 TRP A N 1
ATOM 800 C CA . TRP A 1 106 ? -18.329 13.219 -1.589 1.00 77.12 106 TRP A CA 1
ATOM 801 C C . TRP A 1 106 ? -18.891 14.303 -2.503 1.00 77.12 106 TRP A C 1
ATOM 803 O O . TRP A 1 106 ? -19.448 15.284 -2.017 1.00 77.12 106 TRP A O 1
ATOM 813 N N . SER A 1 107 ? -18.761 14.146 -3.821 1.00 63.09 107 SER A N 1
ATOM 814 C CA . SER A 1 107 ? -19.194 15.134 -4.805 1.00 63.09 107 SER A CA 1
ATOM 815 C C . SER A 1 107 ? -20.076 14.509 -5.879 1.00 63.09 107 SER A C 1
ATOM 817 O O . SER A 1 107 ? -19.767 13.448 -6.416 1.00 63.09 107 SER A O 1
ATOM 819 N N . THR A 1 108 ? -21.140 15.221 -6.247 1.00 52.00 108 THR A N 1
ATOM 820 C CA . THR A 1 108 ? -21.982 14.940 -7.421 1.00 52.00 108 THR A CA 1
ATOM 821 C C . THR A 1 108 ? -21.346 15.418 -8.731 1.00 52.00 108 THR A C 1
ATOM 823 O O . THR A 1 108 ? -21.840 15.102 -9.812 1.00 52.00 108 THR A O 1
ATOM 826 N N . ARG A 1 109 ? -20.237 16.175 -8.672 1.00 49.38 109 ARG A N 1
ATOM 827 C CA . ARG A 1 109 ? -19.486 16.595 -9.862 1.00 49.38 109 ARG A CA 1
ATOM 828 C C . ARG A 1 109 ? -18.527 15.480 -10.269 1.00 49.38 109 ARG A C 1
ATOM 830 O O . ARG A 1 109 ? -17.612 15.152 -9.519 1.00 49.38 109 ARG A O 1
ATOM 837 N N . LEU A 1 110 ? -18.684 14.984 -11.497 1.00 49.19 110 LEU A N 1
ATOM 838 C CA . LEU A 1 110 ? -17.924 13.897 -12.143 1.00 49.19 110 LEU A CA 1
ATOM 839 C C . LEU A 1 110 ? -16.384 14.038 -12.132 1.00 49.19 110 LEU A C 1
ATOM 841 O O . LEU A 1 110 ? -15.686 13.133 -12.575 1.00 49.19 110 LEU A O 1
ATOM 845 N N . VAL A 1 111 ? -15.837 15.162 -11.664 1.00 47.19 111 VAL A N 1
ATOM 846 C CA . VAL A 1 111 ? -14.455 15.574 -11.939 1.00 47.19 111 VAL A CA 1
ATOM 847 C C . VAL A 1 111 ? -13.456 15.102 -10.874 1.00 47.19 111 VAL A C 1
ATOM 849 O O . VAL A 1 111 ? -12.272 14.997 -11.179 1.00 47.19 111 VAL A O 1
ATOM 852 N N . ARG A 1 112 ? -13.880 14.779 -9.639 1.00 51.06 112 ARG A N 1
ATOM 853 C CA . ARG A 1 112 ? -12.965 14.259 -8.600 1.00 51.06 112 ARG A CA 1
ATOM 854 C C . ARG A 1 112 ? -13.645 13.252 -7.676 1.00 51.06 112 ARG A C 1
ATOM 856 O O . ARG A 1 112 ? -14.399 13.633 -6.786 1.00 51.06 112 ARG A O 1
ATOM 863 N N . ARG A 1 113 ? -13.339 11.968 -7.878 1.00 57.72 113 ARG A N 1
ATOM 864 C CA . ARG A 1 113 ? -13.569 10.916 -6.878 1.00 57.72 113 ARG A CA 1
ATOM 865 C C . ARG A 1 113 ? -12.644 11.182 -5.688 1.00 57.72 113 ARG A C 1
ATOM 867 O O . ARG A 1 113 ? -11.441 11.327 -5.895 1.00 57.72 113 ARG A O 1
ATOM 874 N N . SER A 1 114 ? -13.183 11.262 -4.474 1.00 69.62 114 SER A N 1
ATOM 875 C CA . SER A 1 114 ? -12.373 11.381 -3.257 1.00 69.62 114 SER A CA 1
ATOM 876 C C . SER A 1 114 ? -11.864 9.996 -2.878 1.00 69.62 114 SER A C 1
ATOM 878 O O . SER A 1 114 ? -12.634 9.149 -2.436 1.00 69.62 114 SER A O 1
ATOM 880 N N . SER A 1 115 ? -10.581 9.743 -3.113 1.00 84.19 115 SER A N 1
ATOM 881 C CA . SER A 1 115 ? -9.919 8.541 -2.610 1.00 84.19 115 SER A CA 1
ATOM 882 C C . SER A 1 115 ? -9.361 8.850 -1.237 1.00 84.19 115 SER A C 1
ATOM 884 O O . SER A 1 115 ? -8.485 9.697 -1.129 1.00 84.19 115 SER A O 1
ATOM 886 N N . GLU A 1 116 ? -9.861 8.174 -0.211 1.00 91.69 116 GLU A N 1
ATOM 887 C CA . GLU A 1 116 ? -9.288 8.265 1.126 1.00 91.69 116 GLU A CA 1
ATOM 888 C C . GLU A 1 116 ? -8.447 7.021 1.399 1.00 91.69 116 GLU A C 1
ATOM 890 O O . GLU A 1 116 ? -8.820 5.902 1.036 1.00 91.69 116 GLU A O 1
ATOM 895 N N . TYR A 1 117 ? -7.289 7.228 2.016 1.00 94.88 117 TYR A N 1
ATOM 896 C CA . TYR A 1 117 ? -6.382 6.158 2.401 1.00 94.88 117 TYR A CA 1
ATOM 897 C C . TYR A 1 117 ? -6.298 6.085 3.915 1.00 94.88 117 TYR A C 1
ATOM 899 O O . TYR A 1 117 ? -6.305 7.111 4.598 1.00 94.88 117 TYR A O 1
ATOM 907 N N . TYR A 1 118 ? -6.204 4.870 4.437 1.00 97.19 118 TYR A N 1
ATOM 908 C CA . TYR A 1 118 ? -6.117 4.632 5.868 1.00 97.19 118 TYR A CA 1
ATOM 909 C C . TYR A 1 118 ? -4.997 3.655 6.159 1.00 97.19 118 TYR A C 1
ATOM 911 O O . TYR A 1 118 ? -4.884 2.629 5.491 1.00 97.19 118 TYR A O 1
ATOM 919 N N . MET A 1 119 ? -4.196 3.966 7.170 1.00 97.69 119 MET A N 1
ATOM 920 C CA . MET A 1 119 ? -3.239 3.029 7.727 1.00 97.69 119 MET A CA 1
ATOM 921 C C . MET A 1 119 ? -3.859 2.361 8.944 1.00 97.69 119 MET A C 1
ATOM 923 O O . MET A 1 119 ? -4.114 3.022 9.956 1.00 97.69 119 MET A O 1
ATOM 927 N N . TYR A 1 120 ? -4.101 1.062 8.822 1.00 97.62 120 TYR A N 1
ATOM 928 C CA . TYR A 1 120 ? -4.398 0.186 9.944 1.00 97.62 120 TYR A CA 1
ATOM 929 C C . TYR A 1 120 ? -3.086 -0.373 10.496 1.00 97.62 120 TYR A C 1
ATOM 931 O O . TYR A 1 120 ? -2.213 -0.790 9.733 1.00 97.62 120 TYR A O 1
ATOM 939 N N . GLN A 1 121 ? -2.955 -0.395 11.817 1.00 95.25 121 GLN A N 1
ATOM 940 C CA . GLN A 1 121 ? -1.738 -0.793 12.508 1.00 95.25 121 GLN A CA 1
ATOM 941 C C . GLN A 1 121 ? -2.060 -1.745 13.662 1.00 95.25 121 GLN A C 1
ATOM 943 O O . GLN A 1 121 ? -2.857 -1.418 14.538 1.00 95.25 121 GLN A O 1
ATOM 948 N N . ALA A 1 122 ? -1.392 -2.899 13.690 1.00 91.44 122 ALA A N 1
ATOM 949 C CA . ALA A 1 122 ? -1.546 -3.932 14.716 1.00 91.44 122 ALA A CA 1
ATOM 950 C C . ALA A 1 122 ? -0.200 -4.275 15.376 1.00 91.44 122 ALA A C 1
ATOM 952 O O . ALA A 1 122 ? 0.384 -5.330 15.134 1.00 91.44 122 ALA A O 1
ATOM 953 N N . VAL A 1 123 ? 0.318 -3.362 16.203 1.00 88.94 123 VAL A N 1
ATOM 954 C CA . VAL A 1 123 ? 1.573 -3.583 16.944 1.00 88.94 123 VAL A CA 1
ATOM 955 C C . VAL A 1 123 ? 1.337 -4.579 18.088 1.00 88.94 123 VAL A C 1
ATOM 957 O O . VAL A 1 123 ? 0.427 -4.354 18.891 1.00 88.94 123 VAL A O 1
ATOM 960 N N . PRO A 1 124 ? 2.155 -5.642 18.225 1.00 85.31 124 PRO A N 1
ATOM 961 C CA . PRO A 1 124 ? 2.039 -6.590 19.329 1.00 85.31 124 PRO A CA 1
ATOM 962 C C . PRO A 1 124 ? 2.015 -5.906 20.704 1.00 85.31 124 PRO A C 1
ATOM 964 O O . PRO A 1 124 ? 2.805 -5.006 20.986 1.00 85.31 124 PRO A O 1
ATOM 967 N N . GLY A 1 125 ? 1.091 -6.334 21.567 1.00 86.19 125 GLY A N 1
ATOM 968 C CA . GLY A 1 125 ? 0.925 -5.776 22.914 1.00 86.19 125 GLY A CA 1
ATOM 969 C C . GLY A 1 125 ? 0.247 -4.402 22.971 1.00 86.19 125 GLY A C 1
ATOM 970 O O . GLY A 1 125 ? 0.125 -3.839 24.057 1.00 86.19 125 GLY A O 1
ATOM 971 N N . ARG A 1 126 ? -0.214 -3.857 21.837 1.00 89.94 126 ARG A N 1
ATOM 972 C CA . ARG A 1 126 ? -0.984 -2.608 21.774 1.00 89.94 126 ARG A CA 1
ATOM 973 C C . ARG A 1 126 ? -2.335 -2.849 21.092 1.00 89.94 126 ARG A C 1
ATOM 975 O O . ARG A 1 126 ? -2.425 -3.706 20.214 1.00 89.94 126 ARG A O 1
ATOM 982 N N . PRO A 1 127 ? -3.390 -2.111 21.475 1.00 92.06 127 PRO A N 1
ATOM 983 C CA . PRO A 1 127 ? -4.637 -2.129 20.725 1.00 92.06 127 PRO A CA 1
ATOM 984 C C . PRO A 1 127 ? -4.402 -1.622 19.292 1.00 92.06 127 PRO A C 1
ATOM 986 O O . PRO A 1 127 ? -3.545 -0.753 19.085 1.00 92.06 127 PRO A O 1
ATOM 989 N N . PRO A 1 128 ? -5.141 -2.154 18.306 1.00 94.94 128 PRO A N 1
ATOM 990 C CA . PRO A 1 1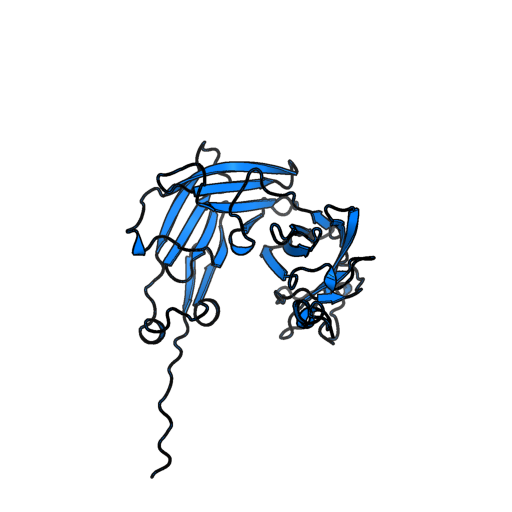28 ? -4.995 -1.737 16.924 1.00 94.94 128 PRO A CA 1
ATOM 991 C C . PRO A 1 128 ? -5.427 -0.282 16.750 1.00 94.94 128 PRO A C 1
ATOM 993 O O . PRO A 1 128 ? -6.322 0.214 17.439 1.00 94.94 128 PRO A O 1
ATOM 996 N N . THR A 1 129 ? -4.800 0.409 15.806 1.00 96.88 129 THR A N 1
ATOM 997 C CA . THR A 1 129 ? -5.122 1.800 15.488 1.00 96.88 129 THR A CA 1
ATOM 998 C C . THR A 1 129 ? -5.441 1.950 14.011 1.00 96.88 129 THR A C 1
ATOM 1000 O O . THR A 1 129 ? -4.972 1.192 13.161 1.00 96.88 129 THR A O 1
ATOM 1003 N N . LEU A 1 130 ? -6.273 2.943 13.707 1.00 98.12 130 LEU A N 1
ATOM 1004 C CA . LEU A 1 130 ? -6.608 3.330 12.350 1.00 98.12 130 LEU A CA 1
ATOM 1005 C C . LEU A 1 130 ? -6.356 4.826 12.221 1.00 98.12 130 LEU A C 1
ATOM 1007 O O . LEU A 1 130 ? -6.809 5.620 13.043 1.00 98.12 130 LEU A O 1
ATOM 1011 N N . SER A 1 131 ? -5.617 5.219 11.192 1.00 96.94 131 SER A N 1
ATOM 1012 C CA . SER A 1 131 ? -5.320 6.624 10.924 1.00 96.94 131 SER A CA 1
ATOM 1013 C C . SER A 1 131 ? -5.595 6.946 9.468 1.00 96.94 131 SER A C 1
ATOM 1015 O O . SER A 1 131 ? -5.210 6.197 8.572 1.00 96.94 131 SER A O 1
ATOM 1017 N N . ARG A 1 132 ? -6.289 8.058 9.224 1.00 96.25 132 ARG A N 1
ATOM 1018 C CA . ARG A 1 132 ? -6.485 8.569 7.869 1.00 96.25 132 ARG A CA 1
ATOM 1019 C C . ARG A 1 132 ? -5.192 9.219 7.388 1.00 96.25 132 ARG A C 1
ATOM 1021 O O . ARG A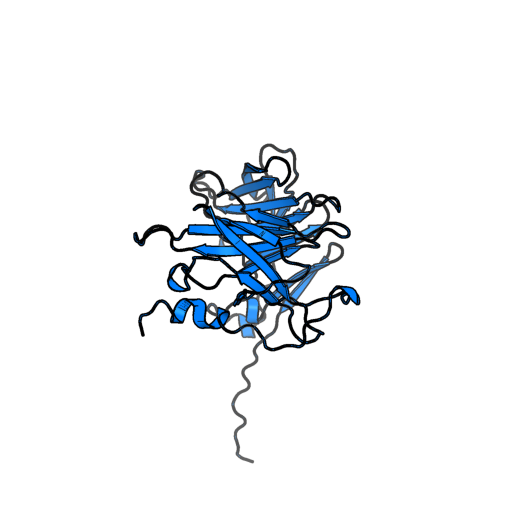 1 132 ? -4.626 10.060 8.085 1.00 96.25 132 ARG A O 1
ATOM 1028 N N . ILE A 1 133 ? -4.765 8.858 6.187 1.00 95.44 133 ILE A N 1
ATOM 1029 C CA . ILE A 1 133 ? -3.636 9.483 5.507 1.00 95.44 133 ILE A CA 1
ATOM 1030 C C . ILE A 1 133 ? -4.149 10.745 4.801 1.00 95.44 133 ILE A C 1
ATOM 1032 O O . ILE A 1 133 ? -5.123 10.658 4.047 1.00 95.44 133 ILE A O 1
ATOM 1036 N N . PRO A 1 134 ? -3.557 11.926 5.055 1.00 92.19 134 PRO A N 1
ATOM 1037 C CA . PRO A 1 134 ? -3.929 13.142 4.344 1.00 92.19 134 PRO A CA 1
ATOM 1038 C C . PRO A 1 134 ? -3.554 13.036 2.864 1.00 92.19 134 PRO A C 1
ATOM 1040 O O . PRO A 1 134 ? -2.662 12.271 2.498 1.00 92.19 134 PRO A O 1
ATOM 1043 N N . ASP A 1 135 ? -4.195 13.834 2.014 1.00 88.00 135 ASP A N 1
ATOM 1044 C CA . ASP A 1 135 ? -3.828 13.886 0.600 1.00 88.00 135 ASP A CA 1
ATOM 1045 C C . ASP A 1 135 ? -2.374 14.368 0.434 1.00 88.00 135 ASP A C 1
ATOM 1047 O O . ASP A 1 135 ? -1.946 15.288 1.148 1.00 88.00 135 ASP A O 1
ATOM 1051 N N . PRO A 1 136 ? -1.601 13.780 -0.498 1.00 86.69 136 PRO A N 1
ATOM 1052 C CA . PRO A 1 136 ? -0.274 14.280 -0.818 1.00 86.69 136 PRO A CA 1
ATOM 1053 C C . PRO A 1 136 ? -0.370 15.713 -1.371 1.00 86.69 136 PRO A C 1
ATOM 1055 O O . PRO A 1 136 ? -1.326 16.049 -2.077 1.00 86.69 136 PRO A O 1
ATOM 1058 N N . PRO A 1 137 ? 0.609 16.582 -1.070 1.00 82.00 137 PRO A N 1
ATOM 1059 C CA . PRO A 1 137 ? 0.586 17.974 -1.486 1.00 82.00 137 PRO A CA 1
ATOM 1060 C C . PRO A 1 137 ? 0.667 18.100 -3.009 1.00 82.00 137 PRO A C 1
ATOM 1062 O O . PRO A 1 137 ? 1.303 17.300 -3.696 1.00 82.00 137 PRO A O 1
ATOM 1065 N N . GLY A 1 138 ? 0.054 19.163 -3.533 1.00 74.44 138 GLY A N 1
ATOM 1066 C CA . GLY A 1 138 ? 0.048 19.459 -4.964 1.00 74.44 138 GLY A CA 1
ATOM 1067 C C . GLY A 1 138 ? -0.933 18.595 -5.761 1.00 74.44 138 GLY A C 1
ATOM 1068 O O . GLY A 1 138 ? -1.850 17.979 -5.225 1.00 74.44 138 GLY A O 1
ATOM 1069 N N . ARG A 1 139 ? -0.780 18.587 -7.088 1.00 66.00 139 ARG A N 1
ATOM 1070 C CA . ARG A 1 139 ? -1.580 17.743 -7.991 1.00 66.00 139 ARG A CA 1
ATOM 1071 C C . ARG A 1 139 ? -0.821 16.453 -8.318 1.00 66.00 139 ARG A C 1
ATOM 1073 O O . ARG A 1 139 ? -0.607 16.184 -9.495 1.00 66.00 139 ARG A O 1
ATOM 1080 N N . SER A 1 140 ? -0.379 15.697 -7.308 1.00 71.00 140 SER A N 1
ATOM 1081 C CA . SER A 1 140 ? 0.404 14.474 -7.556 1.00 71.00 140 SER A CA 1
ATOM 1082 C C . SER A 1 140 ? -0.371 13.472 -8.426 1.00 71.00 140 SER A C 1
ATOM 1084 O O . SER A 1 140 ? -1.607 13.445 -8.412 1.00 71.00 140 SER A O 1
ATOM 1086 N N . PHE A 1 141 ? 0.355 12.653 -9.189 1.00 74.25 141 PHE A N 1
ATOM 1087 C CA . PHE A 1 141 ? -0.218 11.553 -9.970 1.00 74.25 141 PHE A CA 1
ATOM 1088 C C . PHE A 1 141 ? -0.323 10.242 -9.183 1.00 74.25 141 PHE A C 1
ATOM 1090 O O . PHE A 1 141 ? -0.686 9.225 -9.769 1.00 74.25 141 PHE A O 1
ATOM 1097 N N . LEU A 1 142 ? -0.035 10.262 -7.877 1.00 85.44 142 LEU A N 1
ATOM 1098 C CA . LEU A 1 142 ? -0.002 9.058 -7.059 1.00 85.44 142 LEU A CA 1
ATOM 1099 C C . LEU A 1 142 ? -1.345 8.342 -7.070 1.00 85.44 142 LEU A C 1
ATOM 1101 O O . LEU A 1 142 ? -2.380 8.877 -6.658 1.00 85.44 142 LEU A O 1
ATOM 1105 N N . VAL A 1 143 ? -1.301 7.085 -7.486 1.00 86.19 143 VAL A N 1
ATOM 1106 C CA . VAL A 1 143 ? -2.402 6.150 -7.316 1.00 86.19 143 VAL A CA 1
ATOM 1107 C C . VAL A 1 143 ? -2.010 5.067 -6.321 1.00 86.19 143 VAL A C 1
ATOM 1109 O O . VAL A 1 143 ? -0.847 4.892 -5.974 1.00 86.19 143 VAL A O 1
ATOM 1112 N N . ALA A 1 144 ? -2.999 4.301 -5.858 1.00 87.19 144 ALA A N 1
ATOM 1113 C CA . ALA A 1 144 ? -2.809 3.274 -4.835 1.00 87.19 144 ALA A CA 1
ATOM 1114 C C . ALA A 1 144 ? -1.629 2.321 -5.136 1.00 87.19 144 ALA A C 1
ATOM 1116 O O . ALA A 1 144 ? -0.900 1.924 -4.234 1.00 87.19 144 ALA A O 1
ATOM 1117 N N . ARG A 1 145 ? -1.415 1.974 -6.411 1.00 88.50 145 ARG A N 1
ATOM 1118 C CA . ARG A 1 145 ? -0.333 1.070 -6.831 1.00 88.50 145 ARG A CA 1
ATOM 1119 C C . ARG A 1 145 ? 1.079 1.659 -6.678 1.00 88.50 145 ARG A C 1
ATOM 1121 O O . ARG A 1 145 ? 2.009 0.885 -6.474 1.00 88.50 145 ARG A O 1
ATOM 1128 N N . ASP A 1 146 ? 1.216 2.981 -6.657 1.00 92.31 146 ASP A N 1
ATOM 1129 C CA . ASP A 1 146 ? 2.507 3.658 -6.489 1.00 92.31 146 ASP A CA 1
ATOM 1130 C C . ASP A 1 146 ? 2.928 3.772 -5.022 1.00 92.31 146 ASP A C 1
ATOM 1132 O O . ASP A 1 146 ? 4.036 4.213 -4.737 1.00 92.31 146 ASP A O 1
ATOM 1136 N N . LEU A 1 147 ? 2.058 3.395 -4.081 1.00 94.62 147 LEU A N 1
ATOM 1137 C CA . LEU A 1 147 ? 2.319 3.524 -2.653 1.00 94.62 147 LEU A CA 1
ATOM 1138 C C . LEU A 1 147 ? 2.989 2.264 -2.089 1.00 94.62 147 LEU A C 1
ATOM 1140 O O . LEU A 1 147 ? 2.521 1.138 -2.297 1.00 94.62 147 LEU A O 1
ATOM 1144 N N . GLY A 1 148 ? 4.069 2.472 -1.339 1.00 96.06 148 GLY A N 1
ATOM 1145 C CA . GLY A 1 148 ? 4.805 1.463 -0.582 1.00 96.06 148 GLY A CA 1
ATOM 1146 C C . GLY A 1 148 ? 4.975 1.872 0.878 1.00 96.06 148 GLY A C 1
ATOM 1147 O O . GLY A 1 148 ? 4.992 3.058 1.204 1.00 96.06 148 GLY A O 1
ATOM 1148 N N . ILE A 1 149 ? 5.080 0.883 1.762 1.00 96.88 149 ILE A N 1
ATOM 1149 C CA . ILE A 1 149 ? 5.248 1.091 3.203 1.00 96.88 149 ILE A CA 1
ATOM 1150 C C . ILE A 1 149 ? 6.691 0.745 3.558 1.00 96.88 149 ILE A C 1
ATOM 1152 O O . ILE A 1 149 ? 7.146 -0.363 3.289 1.00 96.88 149 ILE A O 1
ATOM 1156 N N . HIS A 1 150 ? 7.394 1.682 4.181 1.00 96.31 150 HIS A N 1
ATOM 1157 C CA . HIS A 1 150 ? 8.660 1.426 4.848 1.00 96.31 150 HIS A CA 1
ATOM 1158 C C . HIS A 1 150 ? 8.442 1.453 6.365 1.00 96.31 150 HIS A C 1
ATOM 1160 O O . HIS A 1 150 ? 8.015 2.464 6.924 1.00 96.31 150 HIS A O 1
ATOM 1166 N N . CYS A 1 151 ? 8.726 0.337 7.032 1.00 93.94 151 CYS A N 1
ATOM 1167 C CA . CYS A 1 151 ? 8.630 0.213 8.485 1.00 93.94 151 CYS A CA 1
ATOM 1168 C C . CYS A 1 151 ? 9.939 0.671 9.131 1.00 93.94 151 CYS A C 1
ATOM 1170 O O . CYS A 1 151 ? 10.962 0.012 8.945 1.00 93.94 151 CYS A O 1
ATOM 1172 N N . CYS A 1 152 ? 9.900 1.731 9.941 1.00 90.56 152 CYS A N 1
ATOM 1173 C CA . CYS A 1 152 ? 11.100 2.292 10.575 1.00 90.56 152 CYS A CA 1
ATOM 1174 C C . CYS A 1 152 ? 11.592 1.476 11.788 1.00 90.56 152 CYS A C 1
ATOM 1176 O O . CYS A 1 152 ? 12.615 1.802 12.383 1.00 90.56 152 CYS A O 1
ATOM 1178 N N . GLY A 1 153 ? 10.859 0.429 12.177 1.00 84.44 153 GLY A N 1
ATOM 1179 C CA . GLY A 1 153 ? 11.177 -0.455 13.293 1.00 84.44 153 GLY A CA 1
ATOM 1180 C C . GLY A 1 153 ? 9.933 -1.169 13.820 1.00 84.44 153 GLY A C 1
ATOM 1181 O O . GLY A 1 153 ? 8.878 -1.170 13.181 1.00 84.44 153 GLY A O 1
ATOM 1182 N N . ASP A 1 154 ? 10.048 -1.744 15.015 1.00 82.12 154 ASP A N 1
ATOM 1183 C CA . ASP A 1 154 ? 8.946 -2.465 15.668 1.00 82.12 154 ASP A CA 1
ATOM 1184 C C . ASP A 1 154 ? 8.058 -1.539 16.522 1.00 82.12 154 ASP A C 1
ATOM 1186 O O . ASP A 1 154 ? 6.963 -1.920 16.940 1.00 82.12 154 ASP A O 1
ATOM 1190 N N . GLY A 1 155 ? 8.500 -0.292 16.741 1.00 83.25 155 GLY A N 1
ATOM 1191 C CA . GLY A 1 155 ? 7.806 0.734 17.530 1.00 83.25 155 GLY A CA 1
ATOM 1192 C C . GLY A 1 155 ? 6.491 1.216 16.921 1.00 83.25 155 GLY A C 1
ATOM 1193 O O . GLY A 1 155 ? 5.641 1.763 17.635 1.00 83.25 155 GLY A O 1
ATOM 1194 N N . GLY A 1 156 ? 6.282 0.927 15.633 1.00 89.12 156 GLY A N 1
ATOM 1195 C CA . GLY A 1 156 ? 5.078 1.287 14.909 1.00 89.12 156 GLY A CA 1
ATOM 1196 C C . GLY A 1 156 ? 5.196 2.556 14.067 1.00 89.12 156 GLY A C 1
ATOM 1197 O O . GLY A 1 156 ? 4.188 2.988 13.510 1.00 89.12 156 GLY A O 1
ATOM 1198 N N . GLU A 1 157 ? 6.384 3.149 13.962 1.00 94.94 157 GLU A N 1
ATOM 1199 C CA . GLU A 1 157 ? 6.652 4.224 13.014 1.00 94.94 157 GLU A CA 1
ATOM 1200 C C . GLU A 1 157 ? 6.792 3.689 11.584 1.00 94.94 157 GLU A C 1
ATOM 1202 O O . GLU A 1 157 ? 7.387 2.635 11.337 1.00 94.94 157 GLU A O 1
ATOM 1207 N N . TYR A 1 158 ? 6.261 4.444 10.626 1.00 96.44 158 TYR A N 1
ATOM 1208 C CA . TYR A 1 158 ? 6.339 4.110 9.212 1.00 96.44 158 TYR A CA 1
ATOM 1209 C C . TYR A 1 158 ? 6.506 5.359 8.348 1.00 96.44 158 TYR A C 1
ATOM 1211 O O . TYR A 1 158 ? 6.068 6.461 8.702 1.00 96.44 158 TYR A O 1
ATOM 1219 N N . ILE A 1 159 ? 7.093 5.147 7.174 1.00 97.38 159 ILE A N 1
ATOM 1220 C CA . ILE A 1 159 ? 7.031 6.064 6.043 1.00 97.38 159 ILE A CA 1
ATOM 1221 C C . ILE A 1 159 ? 6.150 5.434 4.969 1.00 97.38 159 ILE A C 1
ATOM 1223 O O . ILE A 1 159 ? 6.369 4.295 4.556 1.00 97.38 159 ILE A O 1
ATOM 1227 N N . LEU A 1 160 ? 5.154 6.178 4.501 1.00 97.38 160 LEU A N 1
ATOM 1228 C CA . LEU A 1 160 ? 4.424 5.834 3.289 1.00 97.38 160 LEU A CA 1
ATOM 1229 C C . LEU A 1 160 ? 5.070 6.586 2.125 1.00 97.38 160 LEU A C 1
ATOM 1231 O O . LEU A 1 160 ? 5.065 7.816 2.102 1.00 97.38 160 LEU A O 1
ATOM 1235 N N . ALA A 1 161 ? 5.640 5.847 1.183 1.00 96.94 161 ALA A N 1
ATOM 1236 C CA . ALA A 1 161 ? 6.386 6.392 0.060 1.00 96.94 161 ALA A CA 1
ATOM 1237 C C . ALA A 1 161 ? 5.622 6.194 -1.249 1.00 96.94 161 ALA A C 1
ATOM 1239 O O . ALA A 1 161 ? 5.047 5.132 -1.484 1.00 96.94 161 ALA A O 1
ATOM 1240 N N . GLY A 1 162 ? 5.646 7.204 -2.111 1.00 95.25 162 GLY A N 1
ATOM 1241 C CA . GLY A 1 162 ? 5.087 7.148 -3.453 1.00 95.25 162 GLY A CA 1
ATOM 1242 C C . GLY A 1 162 ? 6.041 7.752 -4.472 1.00 95.25 162 GLY A C 1
ATOM 1243 O O . GLY A 1 162 ? 6.542 8.847 -4.246 1.00 95.25 162 GLY A O 1
ATOM 1244 N N . LEU A 1 163 ? 6.270 7.060 -5.585 1.00 93.62 163 LEU A N 1
ATOM 1245 C CA . LEU A 1 163 ? 7.080 7.545 -6.702 1.00 93.62 163 LEU A CA 1
ATOM 1246 C C . LEU A 1 163 ? 6.172 7.707 -7.920 1.00 93.62 163 LEU A C 1
ATOM 1248 O O . LEU A 1 163 ? 5.514 6.752 -8.330 1.00 93.62 163 LEU A O 1
ATOM 1252 N N . CYS A 1 164 ? 6.124 8.903 -8.496 1.00 89.50 164 CYS A N 1
ATOM 1253 C CA . CYS A 1 164 ? 5.346 9.168 -9.705 1.00 89.50 164 CYS A CA 1
ATOM 1254 C C . CYS A 1 164 ? 6.086 10.119 -10.651 1.00 89.50 164 CYS A C 1
ATOM 1256 O O . CYS A 1 164 ? 7.009 10.805 -10.214 1.00 89.50 164 CYS A O 1
ATOM 1258 N N . PRO A 1 165 ? 5.688 10.200 -11.933 1.00 86.69 165 PRO A N 1
ATOM 1259 C CA . PRO A 1 165 ? 6.227 11.201 -12.846 1.00 86.69 165 PRO A CA 1
ATOM 1260 C C . PRO A 1 165 ? 6.038 12.619 -12.298 1.00 86.69 165 PRO A C 1
ATOM 1262 O O . PRO A 1 165 ? 4.964 12.953 -11.784 1.00 86.69 165 PRO A O 1
ATOM 1265 N N . SER A 1 166 ? 7.073 13.446 -12.424 1.00 83.19 166 SER A N 1
ATOM 1266 C CA . SER A 1 166 ? 7.022 14.856 -12.050 1.00 83.19 166 SER A CA 1
ATOM 1267 C C . SER A 1 166 ? 6.123 15.626 -13.014 1.00 83.19 166 SER A C 1
ATOM 1269 O O . SER A 1 166 ? 6.172 15.432 -14.229 1.00 83.19 166 SER A O 1
ATOM 1271 N N . ARG A 1 167 ? 5.291 16.526 -12.481 1.00 72.31 167 ARG A N 1
ATOM 1272 C CA . ARG A 1 167 ? 4.521 17.474 -13.312 1.00 72.31 167 ARG A CA 1
ATOM 1273 C C . ARG A 1 167 ? 5.321 18.694 -13.727 1.00 72.31 167 ARG A C 1
ATOM 1275 O O . ARG A 1 167 ? 5.017 19.290 -14.757 1.00 72.31 167 ARG A O 1
ATOM 1282 N N . ASP A 1 168 ? 6.260 19.084 -12.879 1.00 71.25 168 ASP A N 1
ATOM 1283 C CA . ASP A 1 168 ? 6.973 20.351 -12.994 1.00 71.25 168 ASP A CA 1
ATOM 1284 C C . ASP A 1 168 ? 8.253 20.194 -13.834 1.00 71.25 168 ASP A C 1
ATOM 1286 O O . ASP A 1 168 ? 8.849 21.189 -14.245 1.00 71.25 168 ASP A O 1
ATOM 1290 N N . ASP A 1 169 ? 8.652 18.953 -14.129 1.00 67.94 169 ASP A N 1
ATOM 1291 C CA . ASP A 1 169 ? 9.841 18.636 -14.911 1.00 67.94 169 ASP A CA 1
ATOM 1292 C C . ASP A 1 169 ? 9.487 18.149 -16.325 1.00 67.94 169 ASP A C 1
ATOM 1294 O O . ASP A 1 169 ? 9.111 16.996 -16.550 1.00 67.94 169 ASP A O 1
ATOM 1298 N N . ALA A 1 170 ? 9.651 19.042 -17.303 1.00 57.81 170 ALA A N 1
ATOM 1299 C CA . ALA A 1 170 ? 9.450 18.740 -18.718 1.00 57.81 170 ALA A CA 1
ATOM 1300 C C . ALA A 1 170 ? 10.491 17.757 -19.296 1.00 57.81 170 ALA A C 1
ATOM 1302 O O . ALA A 1 170 ? 10.306 17.282 -20.414 1.00 57.81 170 ALA A O 1
ATOM 1303 N N . GLN A 1 171 ? 11.574 17.455 -18.567 1.00 59.75 171 GLN A N 1
ATOM 1304 C CA . GLN A 1 171 ? 12.646 16.544 -18.992 1.00 59.75 171 GLN A CA 1
ATOM 1305 C C . GLN A 1 171 ? 12.425 15.093 -18.535 1.00 59.75 171 GLN A C 1
ATOM 1307 O O . GLN A 1 171 ? 13.279 14.244 -18.781 1.00 59.75 171 GLN A O 1
ATOM 1312 N N . GLY A 1 172 ? 11.266 14.779 -17.941 1.00 63.47 172 GLY A N 1
ATOM 1313 C CA . GLY A 1 172 ? 10.879 13.399 -17.630 1.00 63.47 172 GLY A CA 1
ATOM 1314 C C . GLY A 1 172 ? 11.402 12.871 -16.291 1.00 63.47 172 GLY A C 1
ATOM 1315 O O . GLY A 1 172 ? 11.587 11.662 -16.144 1.00 63.47 172 GLY A O 1
ATOM 1316 N N . GLY A 1 173 ? 11.644 13.753 -15.316 1.00 80.38 173 GLY A N 1
ATOM 1317 C CA . GLY A 1 173 ? 11.975 13.375 -13.943 1.00 80.38 173 GLY A CA 1
ATOM 1318 C C . GLY A 1 173 ? 10.794 12.801 -13.152 1.00 80.38 173 GLY A C 1
ATOM 1319 O O . GLY A 1 173 ? 9.631 12.864 -13.559 1.00 80.38 173 GLY A O 1
ATOM 1320 N N . TYR A 1 174 ? 11.097 12.251 -11.980 1.00 89.06 174 TYR A N 1
ATOM 1321 C CA . TYR A 1 174 ? 10.120 11.705 -11.039 1.00 89.06 174 TYR A CA 1
ATOM 1322 C C . TYR A 1 174 ? 10.036 12.589 -9.786 1.00 89.06 174 TYR A C 1
ATOM 1324 O O . TYR A 1 174 ? 10.935 13.374 -9.486 1.00 89.06 174 TYR A O 1
ATOM 1332 N N . GLU A 1 175 ? 8.954 12.455 -9.029 1.00 91.31 175 GLU A N 1
ATOM 1333 C CA . GLU A 1 175 ? 8.812 13.007 -7.683 1.00 91.31 175 GLU A CA 1
ATOM 1334 C C . GLU A 1 175 ? 8.619 11.857 -6.691 1.00 91.31 175 GLU A C 1
ATOM 1336 O O . GLU A 1 175 ? 7.743 11.003 -6.861 1.00 91.31 175 GLU A O 1
ATOM 1341 N N . LEU A 1 176 ? 9.435 11.851 -5.635 1.00 94.25 176 LEU A N 1
ATOM 1342 C CA . LEU A 1 176 ? 9.271 10.979 -4.480 1.00 94.25 176 LEU A CA 1
ATOM 1343 C C . LEU A 1 176 ? 8.501 11.735 -3.395 1.00 94.25 176 LEU A C 1
ATOM 1345 O O . LEU A 1 176 ? 8.974 12.737 -2.859 1.00 94.25 176 LEU A O 1
ATOM 1349 N N . HIS A 1 177 ? 7.324 11.235 -3.049 1.00 94.94 177 HIS A N 1
ATOM 1350 C CA . HIS A 1 177 ? 6.485 11.725 -1.965 1.00 94.94 177 HIS A CA 1
ATOM 1351 C C . HIS A 1 177 ? 6.627 10.822 -0.744 1.00 94.94 177 HIS A C 1
ATOM 1353 O O . HIS A 1 177 ? 6.502 9.604 -0.858 1.00 94.94 177 HIS A O 1
ATOM 1359 N N . LEU A 1 178 ? 6.830 11.415 0.430 1.00 96.44 178 LEU A N 1
ATOM 1360 C CA . LEU A 1 178 ? 7.047 10.690 1.679 1.00 96.44 178 LEU A CA 1
ATOM 1361 C C . LEU A 1 178 ? 6.110 11.225 2.756 1.00 96.44 178 LEU A C 1
ATOM 1363 O O . LEU A 1 178 ? 6.180 12.397 3.111 1.00 96.44 178 LEU A O 1
ATOM 1367 N N . TYR A 1 179 ? 5.245 10.378 3.297 1.00 97.00 179 TYR A N 1
ATOM 1368 C CA . TYR A 1 179 ? 4.454 10.686 4.483 1.00 97.00 179 TYR A CA 1
ATOM 1369 C C . TYR A 1 179 ? 5.076 10.024 5.700 1.00 97.00 179 TYR A C 1
ATOM 1371 O O . TYR A 1 179 ? 5.230 8.804 5.724 1.00 97.00 179 TYR A O 1
ATOM 1379 N N . SER A 1 180 ? 5.388 10.815 6.724 1.00 96.81 180 SER A N 1
ATOM 1380 C CA . SER A 1 180 ? 5.881 10.296 7.999 1.00 96.81 180 SER A CA 1
ATOM 1381 C C . SER A 1 180 ? 4.751 10.159 9.008 1.00 96.81 180 SER A C 1
ATOM 1383 O O . SER A 1 180 ? 4.028 11.119 9.277 1.00 96.81 180 SER A O 1
ATOM 1385 N N . SER A 1 181 ? 4.643 8.988 9.638 1.00 96.50 181 SER A N 1
ATOM 1386 C CA . SER A 1 181 ? 3.692 8.763 10.731 1.00 96.50 181 SER A CA 1
ATOM 1387 C C . SER A 1 181 ? 3.994 9.608 11.976 1.00 96.50 181 SER A C 1
ATOM 1389 O O . SER A 1 181 ? 3.091 9.876 12.769 1.00 96.50 181 SER A O 1
ATOM 1391 N N . VAL A 1 182 ? 5.254 10.032 12.148 1.00 95.31 182 VAL A N 1
ATOM 1392 C CA . VAL A 1 182 ? 5.728 10.810 13.303 1.00 95.31 182 VAL A CA 1
ATOM 1393 C C . VAL A 1 182 ? 5.341 12.277 13.159 1.00 95.31 182 VAL A C 1
ATOM 1395 O O . VAL A 1 182 ? 4.671 12.827 14.029 1.00 95.31 182 VAL A O 1
ATOM 1398 N N . SER A 1 183 ? 5.717 12.911 12.044 1.00 95.56 183 SER A N 1
ATOM 1399 C CA . SER A 1 183 ? 5.362 14.315 11.787 1.00 95.56 183 SER A CA 1
ATOM 1400 C C . SER A 1 183 ? 3.929 14.484 11.281 1.00 95.56 183 SER A C 1
ATOM 1402 O O . SER A 1 183 ? 3.402 15.595 11.291 1.00 95.56 183 SER A O 1
ATOM 1404 N N . ARG A 1 184 ? 3.297 13.389 10.832 1.00 95.00 184 ARG A N 1
ATOM 1405 C CA . ARG A 1 184 ? 1.977 13.356 10.181 1.00 95.00 184 ARG A CA 1
ATOM 1406 C C . ARG A 1 184 ? 1.885 14.291 8.979 1.00 95.00 184 ARG A C 1
ATOM 1408 O O . ARG A 1 184 ? 0.815 14.817 8.673 1.00 95.00 184 ARG A O 1
ATOM 1415 N N . ALA A 1 185 ? 3.005 14.478 8.292 1.00 95.31 185 ALA A N 1
ATOM 1416 C CA . ALA A 1 185 ? 3.126 15.386 7.170 1.00 95.31 185 ALA A CA 1
ATOM 1417 C C . ALA A 1 185 ? 3.773 14.693 5.973 1.00 95.31 185 ALA A C 1
ATOM 1419 O O . ALA A 1 185 ? 4.619 13.807 6.117 1.00 95.31 185 ALA A O 1
ATOM 1420 N N . TRP A 1 186 ? 3.364 15.145 4.791 1.00 95.75 186 TRP A N 1
ATOM 1421 C CA . TRP A 1 186 ? 4.009 14.801 3.536 1.00 95.75 186 TRP A CA 1
ATOM 1422 C C . TRP A 1 186 ? 5.185 15.733 3.261 1.00 95.75 186 TRP A C 1
ATOM 1424 O O . TRP A 1 186 ? 5.073 16.951 3.404 1.00 95.75 186 TRP A O 1
ATOM 1434 N N . THR A 1 187 ? 6.270 15.165 2.763 1.00 93.94 187 THR A N 1
ATOM 1435 C CA . THR A 1 187 ? 7.352 15.866 2.079 1.00 93.94 187 THR A CA 1
ATOM 1436 C C . THR A 1 187 ? 7.452 15.351 0.645 1.00 93.94 187 THR A C 1
ATOM 1438 O O . THR A 1 187 ? 6.871 14.320 0.292 1.00 93.94 187 THR A O 1
ATOM 1441 N N . ARG A 1 188 ? 8.150 16.102 -0.209 1.00 91.81 188 ARG A N 1
ATOM 1442 C CA . ARG A 1 188 ? 8.449 15.686 -1.578 1.00 91.81 188 ARG A CA 1
ATOM 1443 C C . ARG A 1 188 ? 9.891 16.013 -1.930 1.00 91.81 188 ARG A C 1
ATOM 1445 O O . ARG A 1 188 ? 10.401 17.042 -1.483 1.00 91.81 188 ARG A O 1
ATOM 1452 N N . LYS A 1 189 ? 10.514 15.158 -2.732 1.00 91.25 189 LYS A N 1
ATOM 1453 C CA . LYS A 1 189 ? 11.855 15.350 -3.284 1.00 91.25 189 LYS A CA 1
ATOM 1454 C C . LYS A 1 189 ? 11.836 15.045 -4.786 1.00 91.25 189 LYS A C 1
ATOM 1456 O O . LYS A 1 189 ? 11.159 14.093 -5.183 1.00 91.25 189 LYS A O 1
ATOM 1461 N N . PRO A 1 190 ? 12.569 15.802 -5.619 1.00 92.06 190 PRO A N 1
ATOM 1462 C CA . PRO A 1 190 ? 12.850 15.378 -6.985 1.00 92.06 190 PRO A CA 1
ATOM 1463 C C . PRO A 1 190 ? 13.565 14.027 -6.974 1.00 92.06 190 PRO A C 1
ATOM 1465 O O . PRO A 1 190 ? 14.381 13.774 -6.086 1.00 92.06 190 PRO A O 1
ATOM 1468 N N . ALA A 1 191 ? 13.267 13.174 -7.944 1.00 91.50 191 ALA A N 1
ATOM 1469 C CA . ALA A 1 191 ? 13.849 11.850 -8.077 1.00 91.50 191 ALA A CA 1
ATOM 1470 C C . ALA A 1 191 ? 14.330 11.631 -9.515 1.00 91.50 191 ALA A C 1
ATOM 1472 O O . ALA A 1 191 ? 13.588 11.869 -10.472 1.00 91.50 191 ALA A O 1
ATOM 1473 N N . TYR A 1 192 ? 15.572 11.175 -9.667 1.00 89.56 192 TYR A N 1
ATOM 1474 C CA . TYR A 1 192 ? 16.226 11.055 -10.969 1.00 89.56 192 TYR A CA 1
ATOM 1475 C C . TYR A 1 192 ? 16.821 9.669 -11.164 1.00 89.56 192 TYR A C 1
ATOM 1477 O O . TYR A 1 192 ? 17.387 9.080 -10.245 1.00 89.56 192 TYR A O 1
ATOM 1485 N N . LEU A 1 193 ? 16.716 9.166 -12.392 1.00 89.12 193 LEU A N 1
ATOM 1486 C CA . LEU A 1 193 ? 17.371 7.929 -12.791 1.00 89.12 193 LEU A CA 1
ATOM 1487 C C . LEU A 1 193 ? 18.873 8.174 -12.960 1.00 89.12 193 LEU A C 1
ATOM 1489 O O . LEU A 1 193 ? 19.261 8.990 -13.792 1.00 89.12 193 LEU A O 1
ATOM 1493 N N . GLU A 1 194 ? 19.717 7.442 -12.227 1.00 85.75 194 GLU A N 1
ATOM 1494 C CA . GLU A 1 194 ? 21.180 7.591 -12.347 1.00 85.75 194 GLU A CA 1
ATOM 1495 C C . GLU A 1 194 ? 21.692 7.264 -13.756 1.00 85.75 194 GLU A C 1
ATOM 1497 O O . GLU A 1 194 ? 22.643 7.870 -14.250 1.00 85.75 194 GLU A O 1
ATOM 1502 N N . LYS A 1 195 ? 21.067 6.277 -14.404 1.00 81.38 195 LYS A N 1
ATOM 1503 C CA . LYS A 1 195 ? 21.338 5.874 -15.785 1.00 81.38 195 LYS A CA 1
ATOM 1504 C C . LYS A 1 195 ? 20.002 5.540 -16.440 1.00 81.38 195 LYS A C 1
ATOM 1506 O O . LYS A 1 195 ? 19.496 4.439 -16.209 1.00 81.38 195 LYS A O 1
ATOM 1511 N N . PRO A 1 196 ? 19.393 6.471 -17.192 1.00 71.75 196 PRO A N 1
ATOM 1512 C CA . PRO A 1 196 ? 18.130 6.188 -17.848 1.00 71.75 196 PRO A CA 1
ATOM 1513 C C . PRO A 1 196 ? 18.333 5.024 -18.832 1.00 71.75 196 PRO A C 1
ATOM 1515 O O . PRO A 1 196 ? 19.269 5.067 -19.638 1.00 71.75 196 PRO A O 1
ATOM 1518 N N . PRO A 1 197 ? 17.517 3.959 -18.753 1.00 72.31 197 PRO A N 1
ATOM 1519 C CA . PRO A 1 197 ? 17.536 2.908 -19.757 1.00 72.31 197 PRO A CA 1
ATOM 1520 C C . PRO A 1 197 ? 17.016 3.454 -21.097 1.00 72.31 197 PRO A C 1
ATOM 1522 O O . PRO A 1 197 ? 16.536 4.586 -21.182 1.00 72.31 197 PRO A O 1
ATOM 1525 N N . ILE A 1 198 ? 17.097 2.645 -22.155 1.00 74.69 198 ILE A N 1
ATOM 1526 C CA . ILE A 1 198 ? 16.460 2.985 -23.436 1.00 74.69 198 ILE A CA 1
ATOM 1527 C C . ILE A 1 198 ? 14.957 3.186 -23.182 1.00 74.69 198 ILE A C 1
ATOM 1529 O O . ILE A 1 198 ? 14.372 2.470 -22.371 1.00 74.69 198 ILE A O 1
ATOM 1533 N N . GLU A 1 199 ? 14.334 4.155 -23.854 1.00 72.06 199 GLU A N 1
ATOM 1534 C CA . GLU A 1 199 ? 12.953 4.598 -23.596 1.00 72.06 199 GLU A CA 1
ATOM 1535 C C . GLU A 1 199 ? 11.930 3.442 -23.547 1.00 72.06 199 GLU A C 1
ATOM 1537 O O . GLU A 1 199 ? 11.029 3.425 -22.708 1.00 72.06 199 GLU A O 1
ATOM 1542 N N . GLU A 1 200 ? 12.126 2.408 -24.368 1.00 68.81 200 GLU A N 1
ATOM 1543 C CA . GLU A 1 200 ? 11.295 1.196 -24.419 1.00 68.81 200 GLU A CA 1
ATOM 1544 C C . GLU A 1 200 ? 11.301 0.371 -23.116 1.00 68.81 200 GLU A C 1
ATOM 1546 O O . GLU A 1 200 ? 10.355 -0.366 -22.840 1.00 68.81 200 GLU A O 1
ATOM 1551 N N . GLN A 1 201 ? 12.340 0.514 -22.290 1.00 69.69 201 GLN A N 1
ATOM 1552 C CA . GLN A 1 201 ? 12.528 -0.206 -21.028 1.00 69.69 201 GLN A CA 1
ATOM 1553 C C . GLN A 1 201 ? 12.066 0.596 -19.803 1.00 69.69 201 GLN A C 1
ATOM 1555 O O . GLN A 1 201 ? 11.964 0.032 -18.715 1.00 69.69 201 GLN A O 1
ATOM 1560 N N . LEU A 1 202 ? 11.765 1.893 -19.945 1.00 73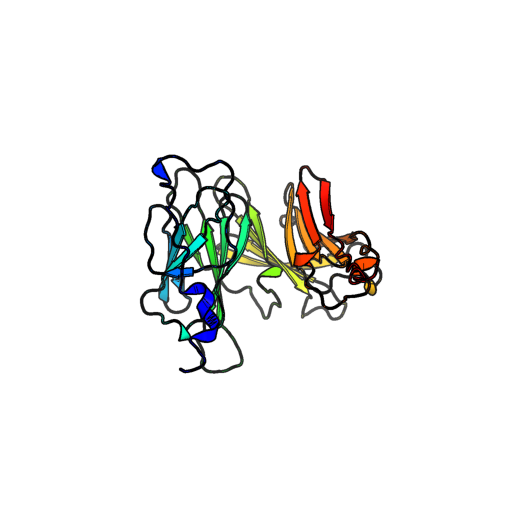.44 202 LEU A N 1
ATOM 1561 C CA . LEU A 1 202 ? 11.302 2.714 -18.824 1.00 73.44 202 LEU A CA 1
ATOM 1562 C C . LEU A 1 202 ? 9.948 2.217 -18.307 1.00 73.44 202 LEU A C 1
ATOM 1564 O O . LEU A 1 202 ? 9.041 2.044 -19.110 1.00 73.44 202 LEU A O 1
ATOM 1568 N N . PRO A 1 203 ? 9.745 2.010 -17.002 1.00 75.81 203 PRO A N 1
ATOM 1569 C CA . PRO A 1 203 ? 8.442 1.624 -16.465 1.00 75.81 203 PRO A CA 1
ATOM 1570 C C . PRO A 1 203 ? 7.308 2.539 -16.939 1.00 75.81 203 PRO A C 1
ATOM 1572 O O . PRO A 1 203 ? 7.424 3.760 -16.871 1.00 75.81 203 PRO A O 1
ATOM 1575 N N . VAL A 1 204 ? 6.200 1.951 -17.401 1.00 73.31 204 VAL A N 1
ATOM 1576 C CA . VAL A 1 204 ? 5.016 2.727 -17.827 1.00 73.31 204 VAL A CA 1
ATOM 1577 C C . VAL A 1 204 ? 4.141 3.035 -16.624 1.00 73.31 204 VAL A C 1
ATOM 1579 O O . VAL A 1 204 ? 3.611 4.135 -16.488 1.00 73.31 204 VAL A O 1
ATOM 1582 N N . ALA A 1 205 ? 3.967 2.040 -15.751 1.00 81.06 205 ALA A N 1
ATOM 1583 C CA . ALA A 1 205 ? 3.181 2.168 -14.536 1.00 81.06 205 ALA A CA 1
ATOM 1584 C C . ALA A 1 205 ? 3.575 1.102 -13.506 1.00 81.06 205 ALA A C 1
ATOM 1586 O O . ALA A 1 205 ? 3.613 -0.095 -13.802 1.00 81.06 205 ALA A O 1
ATOM 1587 N N . SER A 1 206 ? 3.757 1.517 -12.251 1.00 89.44 206 SER A N 1
ATOM 1588 C CA . SER A 1 206 ? 4.128 0.604 -11.166 1.00 89.44 206 SER A CA 1
ATOM 1589 C C . SER A 1 206 ? 2.965 -0.321 -10.792 1.00 89.44 206 SER A C 1
ATOM 1591 O O . SER A 1 206 ? 1.881 0.135 -10.451 1.00 89.44 206 SER A O 1
ATOM 1593 N N . HIS A 1 207 ? 3.142 -1.635 -10.897 1.00 92.25 207 HIS A N 1
ATOM 1594 C CA . HIS A 1 207 ? 2.178 -2.661 -10.495 1.00 92.25 207 HIS A CA 1
ATOM 1595 C C . HIS A 1 207 ? 2.121 -2.812 -8.985 1.00 92.25 207 HIS A C 1
ATOM 1597 O O . HIS A 1 207 ? 1.034 -2.785 -8.392 1.00 92.25 207 HIS A O 1
ATOM 1603 N N . LYS A 1 208 ? 3.295 -2.922 -8.364 1.00 93.19 208 LYS A N 1
ATOM 1604 C CA . LYS A 1 208 ? 3.426 -2.973 -6.916 1.00 93.19 208 LYS A CA 1
ATOM 1605 C C . LYS A 1 208 ? 4.672 -2.289 -6.407 1.00 93.19 208 LYS A C 1
ATOM 1607 O O . LYS A 1 208 ? 5.586 -2.028 -7.176 1.00 93.19 208 LYS A O 1
ATOM 1612 N N . VAL A 1 209 ? 4.703 -2.048 -5.102 1.00 96.31 209 VAL A N 1
ATOM 1613 C CA . VAL A 1 209 ? 5.916 -1.621 -4.406 1.00 96.31 209 VAL A CA 1
ATOM 1614 C C . VAL A 1 209 ? 6.312 -2.721 -3.433 1.00 96.31 209 VAL A C 1
ATOM 1616 O O . VAL A 1 209 ? 5.444 -3.235 -2.726 1.00 96.31 209 VAL A O 1
ATOM 1619 N N . ILE A 1 210 ? 7.588 -3.100 -3.425 1.00 95.62 210 ILE A N 1
ATOM 1620 C CA . ILE A 1 210 ? 8.137 -4.126 -2.531 1.00 95.62 210 ILE A CA 1
ATOM 1621 C C . ILE A 1 210 ? 9.274 -3.559 -1.678 1.00 95.62 210 ILE A C 1
ATOM 1623 O O . ILE A 1 210 ? 10.060 -2.752 -2.183 1.00 95.62 210 ILE A O 1
ATOM 1627 N N . PRO A 1 211 ? 9.403 -3.981 -0.411 1.00 95.25 211 PRO A N 1
ATOM 1628 C CA . PRO A 1 211 ? 10.608 -3.720 0.361 1.00 95.25 211 PRO A CA 1
ATOM 1629 C C . PRO A 1 211 ? 11.774 -4.546 -0.190 1.00 95.25 211 PRO A C 1
ATOM 1631 O O . PRO A 1 211 ? 11.606 -5.709 -0.561 1.00 95.25 211 PRO A O 1
ATOM 1634 N N . LEU A 1 212 ? 12.965 -3.950 -0.230 1.00 95.75 212 LEU A N 1
ATOM 1635 C CA . LEU A 1 212 ? 14.185 -4.613 -0.712 1.00 95.75 212 LEU A CA 1
ATOM 1636 C C . LEU A 1 212 ? 15.216 -4.865 0.397 1.00 95.75 212 LEU A C 1
ATOM 1638 O O . LEU A 1 212 ? 16.235 -5.508 0.152 1.00 95.75 212 LEU A O 1
ATOM 1642 N N . GLY A 1 213 ? 14.929 -4.403 1.615 1.00 91.88 213 GLY A N 1
ATOM 1643 C CA . GLY A 1 213 ? 15.838 -4.430 2.759 1.00 91.88 213 GLY A CA 1
ATOM 1644 C C . GLY A 1 213 ? 16.406 -3.044 3.068 1.00 91.88 213 GLY A C 1
ATOM 1645 O O . GLY A 1 213 ? 16.477 -2.176 2.199 1.00 91.88 213 GLY A 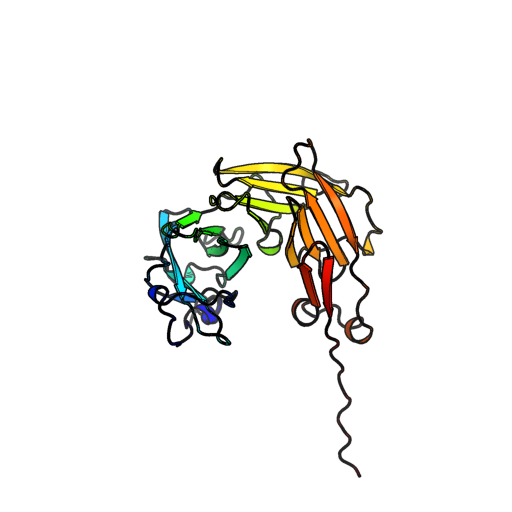O 1
ATOM 1646 N N . GLY A 1 214 ? 16.773 -2.819 4.333 1.00 92.56 214 GLY A N 1
ATOM 1647 C CA . GLY A 1 214 ? 17.144 -1.484 4.808 1.00 92.56 214 GLY A CA 1
ATOM 1648 C C . GLY A 1 214 ? 16.028 -0.470 4.533 1.00 92.56 214 GLY A C 1
ATOM 1649 O O . GLY A 1 214 ? 14.858 -0.746 4.799 1.00 92.56 214 GLY A O 1
ATOM 1650 N N . SER A 1 215 ? 16.394 0.676 3.964 1.00 94.75 215 SER A N 1
ATOM 1651 C CA . SER A 1 215 ? 15.499 1.759 3.536 1.00 94.75 215 SER A CA 1
ATOM 1652 C C . SER A 1 215 ? 15.124 1.710 2.048 1.00 94.75 215 SER A C 1
ATOM 1654 O O . SER A 1 215 ? 14.523 2.649 1.527 1.00 94.75 215 SER A O 1
ATOM 1656 N N . LEU A 1 216 ? 15.446 0.620 1.346 1.00 96.88 216 LEU A N 1
ATOM 1657 C CA . LEU A 1 216 ? 15.185 0.498 -0.085 1.00 96.88 216 LEU A CA 1
ATOM 1658 C C . LEU A 1 216 ? 13.764 -0.003 -0.363 1.00 96.88 216 LEU A C 1
ATOM 1660 O O . LEU A 1 216 ? 13.344 -1.055 0.136 1.00 96.88 216 LEU A O 1
ATOM 1664 N N . LEU A 1 217 ? 13.059 0.715 -1.237 1.00 97.50 217 LEU A N 1
ATOM 1665 C CA . LEU A 1 217 ? 11.807 0.278 -1.853 1.00 97.50 217 LEU A CA 1
ATOM 1666 C C . LEU A 1 217 ? 11.978 0.124 -3.368 1.00 97.50 217 LEU A C 1
ATOM 1668 O O . LEU A 1 217 ? 12.736 0.859 -4.000 1.00 97.50 217 LEU A O 1
ATOM 1672 N N . GLY A 1 218 ? 11.257 -0.838 -3.943 1.00 97.25 218 GLY A N 1
ATOM 1673 C CA . GLY A 1 218 ? 11.227 -1.108 -5.377 1.00 97.25 218 GLY A CA 1
ATOM 1674 C C . GLY A 1 218 ? 9.830 -0.938 -5.965 1.00 97.25 218 GLY A C 1
ATOM 1675 O O . GLY A 1 218 ? 8.933 -1.702 -5.611 1.00 97.25 218 GLY A O 1
ATOM 1676 N N . TRP A 1 219 ? 9.650 0.008 -6.886 1.00 96.94 219 TRP A N 1
ATOM 1677 C CA . TRP A 1 219 ? 8.441 0.185 -7.695 1.00 96.94 219 TRP A CA 1
ATOM 1678 C C . TRP A 1 219 ? 8.528 -0.720 -8.919 1.00 96.94 219 TRP A C 1
ATOM 1680 O O . TRP A 1 219 ? 9.300 -0.480 -9.844 1.00 96.94 219 TRP A O 1
ATOM 1690 N N . VAL A 1 220 ? 7.749 -1.792 -8.890 1.00 95.88 220 VAL A N 1
ATOM 1691 C CA . VAL A 1 220 ? 7.793 -2.892 -9.849 1.00 95.88 220 VAL A CA 1
ATOM 1692 C C . VAL A 1 220 ? 6.834 -2.620 -10.992 1.00 95.88 220 VAL A C 1
ATOM 1694 O O . VAL A 1 220 ? 5.625 -2.599 -10.785 1.00 95.88 220 VAL A O 1
ATOM 1697 N N . ASP A 1 221 ? 7.346 -2.531 -12.210 1.00 93.50 221 ASP A N 1
ATOM 1698 C CA . ASP A 1 221 ? 6.590 -2.782 -13.429 1.00 93.50 221 ASP A CA 1
ATOM 1699 C C . ASP A 1 221 ? 6.863 -4.219 -13.896 1.00 93.50 221 ASP A C 1
ATOM 1701 O O . ASP A 1 221 ? 7.948 -4.519 -14.388 1.00 93.50 221 ASP A O 1
ATOM 1705 N N . LEU A 1 222 ? 5.879 -5.115 -13.733 1.00 93.50 222 LEU A N 1
ATOM 1706 C CA . LEU A 1 222 ? 6.012 -6.552 -14.025 1.00 93.50 222 LEU A CA 1
ATOM 1707 C C . LEU A 1 222 ? 6.346 -6.858 -15.498 1.00 93.50 222 LEU A C 1
ATOM 1709 O O . LEU A 1 222 ? 6.764 -7.974 -15.814 1.00 93.50 222 LEU A O 1
ATOM 1713 N N . TRP A 1 223 ? 6.194 -5.876 -16.389 1.00 90.31 223 TRP A N 1
ATOM 1714 C CA . TRP A 1 223 ? 6.593 -5.993 -17.788 1.00 90.31 223 TRP A CA 1
ATOM 1715 C C . TRP A 1 223 ? 8.042 -5.598 -18.043 1.00 90.31 223 TRP A C 1
ATOM 1717 O O . TRP A 1 223 ? 8.675 -6.169 -18.924 1.00 90.31 223 TRP A O 1
ATOM 1727 N N . ARG A 1 224 ? 8.555 -4.606 -17.308 1.00 90.75 224 ARG A N 1
ATOM 1728 C CA . ARG A 1 224 ? 9.782 -3.892 -17.688 1.00 90.75 224 ARG A CA 1
ATOM 1729 C C . ARG A 1 224 ? 10.904 -4.029 -16.671 1.00 90.75 224 ARG A C 1
ATOM 1731 O O . ARG A 1 224 ? 12.044 -4.295 -17.041 1.00 90.75 224 ARG A O 1
ATOM 1738 N N . GLY A 1 225 ? 10.619 -3.834 -15.389 1.00 92.94 225 GLY A N 1
ATOM 1739 C CA . GLY A 1 225 ? 11.686 -3.607 -14.424 1.00 92.94 225 GLY A CA 1
ATOM 1740 C C . GLY A 1 225 ? 11.221 -3.097 -13.075 1.00 92.94 225 GLY A C 1
ATOM 1741 O O . GLY A 1 225 ? 10.033 -2.989 -12.783 1.00 92.94 225 GLY A O 1
ATOM 1742 N N . ILE A 1 226 ? 12.197 -2.754 -12.249 1.00 95.19 226 ILE A N 1
ATOM 1743 C CA . ILE A 1 226 ? 12.005 -2.228 -10.905 1.00 95.19 226 ILE A CA 1
ATOM 1744 C C . ILE A 1 226 ? 12.750 -0.902 -10.817 1.00 95.19 226 ILE A C 1
ATOM 1746 O O . ILE A 1 226 ? 13.950 -0.852 -11.086 1.00 95.19 226 ILE A O 1
ATOM 1750 N N . MET A 1 227 ? 12.057 0.162 -10.421 1.00 94.94 227 MET A N 1
ATOM 1751 C CA . MET A 1 227 ? 12.708 1.396 -9.979 1.00 94.94 227 MET A CA 1
ATOM 1752 C C . MET A 1 227 ? 13.011 1.263 -8.493 1.00 94.94 227 MET A C 1
ATOM 1754 O O . MET A 1 227 ? 12.095 1.085 -7.698 1.00 94.94 227 MET A O 1
ATOM 1758 N N . VAL A 1 228 ? 14.280 1.313 -8.119 1.00 95.81 228 VAL A N 1
ATOM 1759 C CA . VAL A 1 228 ? 14.754 1.170 -6.743 1.00 95.81 228 VAL A CA 1
ATOM 1760 C C . VAL A 1 228 ? 15.142 2.536 -6.208 1.00 95.81 228 VAL A C 1
ATOM 1762 O O . VAL A 1 228 ? 15.873 3.260 -6.874 1.00 95.81 228 VAL A O 1
ATOM 1765 N N . CYS A 1 229 ? 14.680 2.874 -5.008 1.00 96.06 229 CYS A N 1
ATOM 1766 C CA . CYS A 1 229 ? 15.015 4.129 -4.345 1.00 96.06 229 CYS A CA 1
ATOM 1767 C C . CYS A 1 229 ? 15.230 3.901 -2.848 1.00 96.06 229 CYS A C 1
ATOM 1769 O O . CYS A 1 229 ? 14.468 3.166 -2.212 1.00 96.06 229 CYS A O 1
ATOM 1771 N N . ASP A 1 230 ? 16.229 4.579 -2.283 1.00 96.69 230 ASP A N 1
ATOM 1772 C CA . ASP A 1 230 ? 16.355 4.752 -0.836 1.00 96.69 230 ASP A CA 1
ATOM 1773 C C . ASP A 1 230 ? 15.396 5.853 -0.374 1.00 96.69 230 ASP A C 1
ATOM 1775 O O . ASP A 1 230 ? 15.538 7.015 -0.756 1.00 96.69 230 ASP A O 1
ATOM 1779 N N . VAL A 1 231 ? 14.393 5.490 0.426 1.00 96.12 231 VAL A N 1
ATOM 1780 C CA . VAL A 1 231 ? 13.366 6.444 0.873 1.00 96.12 231 VAL A CA 1
ATOM 1781 C C . VAL A 1 231 ? 13.768 7.247 2.107 1.00 96.12 231 VAL A C 1
ATOM 1783 O O . VAL A 1 231 ? 13.051 8.178 2.473 1.00 96.12 231 VAL A O 1
ATOM 1786 N N . LEU A 1 232 ? 14.890 6.903 2.746 1.00 94.94 232 LEU A N 1
ATOM 1787 C CA . LEU A 1 232 ? 15.427 7.603 3.914 1.00 94.94 232 LEU A CA 1
ATOM 1788 C C . LEU A 1 232 ? 16.715 8.380 3.611 1.00 94.94 232 LEU A C 1
ATOM 1790 O O . LEU A 1 232 ? 17.304 8.934 4.533 1.00 94.94 232 LEU A O 1
ATOM 1794 N N . SER A 1 233 ? 17.143 8.455 2.348 1.00 93.19 233 SER A N 1
ATOM 1795 C CA . SER A 1 233 ? 18.309 9.257 1.971 1.00 93.19 233 SER A CA 1
ATOM 1796 C C . SER A 1 233 ? 18.129 10.729 2.367 1.00 93.19 233 SER A C 1
ATOM 1798 O O . SER A 1 233 ? 17.112 11.361 2.049 1.00 93.19 233 SER A O 1
ATOM 1800 N N . ASP A 1 234 ? 19.148 11.290 3.022 1.00 91.81 234 ASP A N 1
ATOM 1801 C CA . ASP A 1 234 ? 19.218 12.703 3.418 1.00 91.81 234 ASP A CA 1
ATOM 1802 C C . ASP A 1 234 ? 19.596 13.634 2.254 1.00 91.81 234 ASP A C 1
ATOM 1804 O O . ASP A 1 234 ? 19.624 14.857 2.405 1.00 91.81 234 ASP A O 1
ATOM 1808 N N . GLU A 1 235 ? 19.837 13.082 1.064 1.00 91.56 235 GLU A N 1
ATOM 1809 C CA . GLU A 1 235 ? 20.145 13.863 -0.128 1.00 91.56 235 GLU A CA 1
ATOM 1810 C C . GLU A 1 235 ? 18.985 14.790 -0.534 1.00 91.56 235 GLU A C 1
ATOM 1812 O O . GLU A 1 235 ? 17.803 14.576 -0.222 1.00 91.56 235 GLU A O 1
ATOM 1817 N N . THR A 1 236 ? 19.337 15.875 -1.232 1.00 89.88 236 THR A N 1
ATOM 1818 C CA . THR A 1 236 ? 18.378 16.892 -1.698 1.00 89.88 236 THR A CA 1
ATOM 1819 C C . THR A 1 236 ? 17.461 16.360 -2.803 1.00 89.88 236 THR A C 1
ATOM 1821 O O . THR A 1 236 ? 16.327 16.818 -2.940 1.00 89.88 236 THR A O 1
ATOM 1824 N N . TYR A 1 237 ? 17.938 15.379 -3.565 1.00 90.44 237 TYR A N 1
ATOM 1825 C CA . TYR A 1 237 ? 17.177 14.618 -4.547 1.00 90.44 237 TYR A CA 1
ATOM 1826 C C . TYR A 1 237 ? 17.318 13.126 -4.246 1.00 90.44 237 TYR A C 1
ATOM 1828 O O . TYR A 1 237 ? 18.223 12.715 -3.529 1.00 90.44 237 TYR A O 1
ATOM 1836 N N . ALA A 1 238 ? 16.401 12.324 -4.771 1.00 93.00 238 ALA A N 1
ATOM 1837 C CA . ALA A 1 238 ? 16.430 10.881 -4.632 1.00 93.00 238 ALA A CA 1
ATOM 1838 C C . ALA A 1 238 ? 17.071 10.236 -5.868 1.00 93.00 238 ALA A C 1
ATOM 1840 O O . ALA A 1 238 ? 16.589 10.416 -6.991 1.00 93.00 238 ALA A O 1
ATOM 1841 N N . CYS A 1 239 ? 18.141 9.472 -5.664 1.00 91.81 239 CYS A N 1
ATOM 1842 C CA . CYS A 1 239 ? 18.706 8.612 -6.699 1.00 91.81 239 CYS A CA 1
ATOM 1843 C C . CYS A 1 239 ? 17.809 7.392 -6.912 1.00 91.81 239 CYS A C 1
ATOM 1845 O O . CYS A 1 239 ? 17.461 6.682 -5.966 1.00 91.81 239 CYS A O 1
ATOM 1847 N N . VAL A 1 240 ? 17.439 7.155 -8.169 1.00 93.38 240 VAL A N 1
ATOM 1848 C CA . VAL A 1 240 ? 16.628 6.012 -8.576 1.00 93.38 240 VAL A CA 1
ATOM 1849 C C . VAL A 1 240 ? 17.442 5.118 -9.501 1.00 93.38 240 VAL A C 1
ATOM 1851 O O . VAL A 1 240 ? 17.965 5.558 -10.527 1.00 93.38 240 VAL A O 1
ATOM 1854 N N . TRP A 1 241 ? 17.521 3.835 -9.163 1.00 93.06 241 TRP A N 1
ATOM 1855 C CA . TRP A 1 241 ? 18.169 2.822 -9.991 1.00 93.06 241 TRP A CA 1
ATOM 1856 C C . TRP A 1 241 ? 17.126 2.006 -10.734 1.00 93.06 241 TRP A C 1
ATOM 1858 O O . TRP A 1 241 ? 16.108 1.621 -10.165 1.00 93.06 241 TRP A O 1
ATOM 1868 N N . PHE A 1 242 ? 17.385 1.703 -12.001 1.00 92.75 242 PHE A N 1
ATOM 1869 C CA . PHE A 1 242 ? 16.534 0.807 -12.769 1.00 92.75 242 PHE A CA 1
ATOM 1870 C C . PHE A 1 242 ? 17.149 -0.590 -12.834 1.00 92.75 242 PHE A C 1
ATOM 1872 O O . PHE A 1 242 ? 18.292 -0.757 -13.258 1.00 92.75 242 PHE A O 1
ATOM 1879 N N . VAL A 1 243 ? 16.370 -1.593 -12.434 1.00 92.81 243 VAL A N 1
ATOM 1880 C CA . VAL A 1 243 ? 16.720 -3.010 -12.555 1.00 92.81 243 VAL A CA 1
ATOM 1881 C C . VAL A 1 243 ? 15.781 -3.645 -13.582 1.00 92.81 243 VAL A C 1
ATOM 1883 O O . VAL A 1 243 ? 14.593 -3.787 -13.283 1.00 92.81 243 VAL A O 1
ATOM 1886 N N . PRO A 1 244 ? 16.257 -4.018 -14.783 1.00 92.75 244 PRO A N 1
ATOM 1887 C CA . PRO A 1 244 ? 15.404 -4.637 -15.790 1.00 92.75 244 PRO A CA 1
ATOM 1888 C C . PRO A 1 244 ? 14.948 -6.028 -15.339 1.00 92.75 244 PRO A C 1
ATOM 1890 O O . PRO A 1 244 ? 15.717 -6.784 -14.739 1.00 92.75 244 PRO A O 1
ATOM 1893 N N . LEU A 1 245 ? 13.701 -6.378 -15.655 1.00 92.44 245 LEU A N 1
ATOM 1894 C CA . LEU A 1 245 ? 13.241 -7.761 -15.557 1.00 92.44 245 LEU A CA 1
ATOM 1895 C C . LEU A 1 245 ? 13.661 -8.543 -16.811 1.00 92.44 245 LEU A C 1
ATOM 1897 O O . LEU A 1 245 ? 13.818 -7.953 -17.881 1.00 92.44 245 LEU A O 1
ATOM 1901 N N . PRO A 1 246 ? 13.819 -9.874 -16.711 1.00 91.44 246 PRO A N 1
ATOM 1902 C CA . PRO A 1 246 ? 13.910 -10.737 -17.880 1.00 91.44 246 PRO A CA 1
ATOM 1903 C C . PRO A 1 246 ? 12.757 -10.496 -18.864 1.00 91.44 246 PRO A C 1
ATOM 1905 O O . PRO A 1 246 ? 11.613 -10.246 -18.458 1.00 91.44 246 PRO A O 1
ATOM 1908 N N . GLY A 1 247 ? 13.061 -10.630 -20.159 1.00 88.50 247 GLY A N 1
ATOM 1909 C CA . GLY A 1 247 ? 12.053 -10.642 -21.221 1.00 88.50 247 GLY A CA 1
ATOM 1910 C C . GLY A 1 247 ? 10.976 -11.698 -20.964 1.00 88.50 247 GLY A C 1
ATOM 1911 O O . GLY A 1 247 ? 11.195 -12.631 -20.187 1.00 88.50 247 GLY A O 1
ATOM 1912 N N . LEU A 1 248 ? 9.795 -11.502 -21.547 1.00 88.12 248 LEU A N 1
ATOM 1913 C CA . LEU A 1 248 ? 8.681 -12.446 -21.431 1.00 88.12 248 LEU A CA 1
ATOM 1914 C C . LEU A 1 248 ? 9.068 -13.823 -21.966 1.00 88.12 248 LEU A C 1
ATOM 1916 O O . LEU A 1 248 ? 9.894 -13.936 -22.868 1.00 88.12 248 LEU A O 1
ATOM 1920 N N . MET A 1 249 ? 8.471 -14.874 -21.405 1.00 87.62 249 MET A N 1
ATOM 1921 C CA . MET A 1 249 ? 8.539 -16.187 -22.037 1.00 87.62 249 MET A CA 1
ATOM 1922 C C . MET A 1 249 ? 7.824 -16.140 -23.399 1.00 87.62 249 MET A C 1
ATOM 1924 O O . MET A 1 249 ? 6.824 -15.425 -23.518 1.00 87.62 249 MET A O 1
ATOM 1928 N N . PRO A 1 250 ? 8.277 -16.906 -24.412 1.00 86.81 250 PRO A N 1
ATOM 1929 C CA . PRO A 1 250 ? 7.771 -16.798 -25.783 1.00 86.81 250 PRO A CA 1
ATOM 1930 C C . PRO A 1 250 ? 6.244 -16.877 -25.916 1.00 86.81 250 PRO A C 1
ATOM 1932 O O . PRO A 1 250 ? 5.648 -16.113 -26.672 1.00 86.81 250 PRO A O 1
ATOM 1935 N N . GLY A 1 251 ? 5.581 -17.751 -25.153 1.00 82.44 251 GLY A N 1
ATOM 1936 C CA . GLY A 1 251 ? 4.123 -17.889 -25.163 1.00 82.44 251 GLY A CA 1
ATOM 1937 C C . GLY A 1 251 ? 3.364 -16.675 -24.616 1.00 82.44 251 GLY A C 1
ATOM 1938 O O . GLY A 1 251 ? 2.184 -16.519 -24.915 1.00 82.44 251 GLY A O 1
ATOM 1939 N N . ASN A 1 252 ? 4.033 -15.797 -23.865 1.00 85.31 252 ASN A N 1
ATOM 1940 C CA . ASN A 1 252 ? 3.461 -14.575 -23.300 1.00 85.31 252 ASN A CA 1
ATOM 1941 C C . ASN A 1 252 ? 3.804 -13.318 -24.125 1.00 85.31 252 ASN A C 1
ATOM 1943 O O . ASN A 1 252 ? 3.219 -12.264 -23.884 1.00 85.31 252 ASN A O 1
ATOM 1947 N N . GLU A 1 253 ? 4.719 -13.394 -25.101 1.00 79.25 253 GLU A N 1
ATOM 1948 C CA . GLU A 1 253 ? 5.135 -12.234 -25.912 1.00 79.25 253 GLU A CA 1
ATOM 1949 C C . GLU A 1 253 ? 4.008 -11.679 -26.800 1.00 79.25 253 GLU A C 1
ATOM 1951 O O . GLU A 1 253 ? 3.991 -10.491 -27.120 1.00 79.25 253 GLU A O 1
ATOM 1956 N N . ALA A 1 254 ? 3.057 -12.529 -27.199 1.00 68.88 254 ALA A N 1
ATOM 1957 C CA . ALA A 1 254 ? 2.006 -12.177 -28.152 1.00 68.88 254 ALA A CA 1
ATOM 1958 C C . ALA A 1 254 ? 0.787 -11.469 -27.527 1.00 68.88 254 ALA A C 1
ATOM 1960 O O . ALA A 1 254 ? 0.011 -10.853 -28.260 1.00 68.88 254 ALA A O 1
ATOM 1961 N N . ASP A 1 255 ? 0.597 -11.544 -26.204 1.00 68.50 255 ASP A N 1
ATOM 1962 C CA . ASP A 1 255 ? -0.591 -11.008 -25.527 1.00 68.50 255 ASP A CA 1
ATOM 1963 C C . ASP A 1 255 ? -0.260 -9.772 -24.680 1.00 68.50 255 ASP A C 1
ATOM 1965 O O . ASP A 1 255 ? -0.124 -9.817 -23.456 1.00 68.50 255 ASP A O 1
ATOM 1969 N N . CYS A 1 256 ? -0.161 -8.622 -25.350 1.00 62.00 256 CYS A N 1
ATOM 1970 C CA . CYS A 1 256 ? 0.085 -7.331 -24.705 1.00 62.00 256 CYS A CA 1
ATOM 1971 C C . CYS A 1 256 ? -1.110 -6.799 -23.887 1.00 62.00 256 CYS A C 1
ATOM 1973 O O . CYS A 1 256 ? -1.004 -5.736 -23.269 1.00 62.00 256 CYS A O 1
ATOM 1975 N N . HIS A 1 257 ? -2.249 -7.502 -23.886 1.00 69.69 257 HIS A N 1
ATOM 1976 C CA . HIS A 1 257 ? -3.465 -7.104 -23.176 1.00 69.69 257 HIS A CA 1
ATOM 1977 C C . HIS A 1 257 ? -3.687 -7.871 -21.873 1.00 69.69 257 HIS A C 1
ATOM 1979 O O . HIS A 1 257 ? -4.562 -7.492 -21.084 1.00 69.69 257 HIS A O 1
ATOM 1985 N N . LEU A 1 258 ? -2.905 -8.921 -21.619 1.00 76.38 258 LEU A N 1
ATOM 1986 C CA . LEU A 1 258 ? -3.019 -9.697 -20.399 1.00 76.38 258 LEU A CA 1
ATOM 1987 C C . LEU A 1 258 ? -2.714 -8.828 -19.170 1.00 76.38 258 LEU A C 1
ATOM 1989 O O . LEU A 1 258 ? -1.879 -7.931 -19.193 1.00 76.38 258 LEU A O 1
ATOM 1993 N N . CYS A 1 259 ? -3.388 -9.087 -18.053 1.00 83.62 259 CYS A N 1
ATOM 1994 C CA . CYS A 1 259 ? -2.998 -8.485 -16.783 1.00 83.62 259 CYS A CA 1
ATOM 1995 C C . CYS A 1 259 ? -1.731 -9.201 -16.281 1.00 83.62 259 CYS A C 1
ATOM 1997 O O . CYS A 1 259 ? -1.796 -10.415 -16.072 1.00 83.62 259 CYS A O 1
ATOM 1999 N N . PRO A 1 260 ? -0.600 -8.509 -16.030 1.00 87.06 260 PRO A N 1
ATOM 2000 C CA . PRO A 1 260 ? 0.659 -9.191 -15.717 1.00 87.06 260 PRO A CA 1
ATOM 2001 C C . PRO A 1 260 ? 0.568 -10.031 -14.448 1.00 87.06 260 PRO A C 1
ATOM 2003 O O . PRO A 1 260 ? 1.212 -11.063 -14.360 1.00 87.06 260 PRO A O 1
ATOM 2006 N N . TRP A 1 261 ? -0.282 -9.643 -13.497 1.00 87.56 261 TRP A N 1
ATOM 2007 C CA . TRP A 1 261 ? -0.529 -10.380 -12.256 1.00 87.56 261 TRP A CA 1
ATOM 2008 C C . TRP A 1 261 ? -1.019 -11.817 -12.450 1.00 87.56 261 TRP A C 1
ATOM 2010 O O . TRP A 1 261 ? -0.926 -12.620 -11.528 1.00 87.56 261 TRP A O 1
ATOM 2020 N N . VAL A 1 262 ? -1.574 -12.135 -13.621 1.00 87.25 262 VAL A N 1
ATOM 2021 C CA . VAL A 1 262 ? -2.052 -13.485 -13.946 1.00 87.25 262 VAL A CA 1
ATOM 2022 C C . VAL A 1 262 ? -0.884 -14.426 -14.237 1.00 87.25 262 VAL A C 1
ATOM 2024 O O . VAL A 1 262 ? -0.990 -15.623 -13.985 1.00 87.25 262 VAL A O 1
ATOM 2027 N N . ILE A 1 263 ? 0.224 -13.888 -14.750 1.00 90.06 263 ILE A N 1
ATOM 2028 C CA . ILE A 1 263 ? 1.350 -14.682 -15.249 1.00 90.06 263 ILE A CA 1
ATOM 2029 C C . ILE A 1 263 ? 2.670 -14.373 -14.563 1.00 90.06 263 ILE A C 1
ATOM 2031 O O . ILE A 1 263 ? 3.566 -15.194 -14.645 1.00 90.06 263 ILE A O 1
ATOM 2035 N N . ARG A 1 264 ? 2.828 -13.225 -13.902 1.00 93.06 264 ARG A N 1
ATOM 2036 C CA . ARG A 1 264 ? 4.094 -12.766 -13.331 1.00 93.06 264 ARG A CA 1
ATOM 2037 C C . ARG A 1 264 ? 3.913 -12.214 -11.931 1.00 93.06 264 ARG A C 1
ATOM 2039 O O . ARG A 1 264 ? 3.024 -11.405 -11.674 1.00 93.06 264 ARG A O 1
ATOM 2046 N N . ASP A 1 265 ? 4.839 -12.583 -11.055 1.00 95.25 265 ASP A N 1
ATOM 2047 C CA . ASP A 1 265 ? 5.044 -11.889 -9.790 1.00 95.25 265 ASP A CA 1
ATOM 2048 C C . ASP A 1 265 ? 6.518 -11.895 -9.384 1.00 95.25 265 ASP A C 1
ATOM 2050 O O . ASP A 1 265 ? 7.287 -12.785 -9.748 1.00 95.25 265 ASP A O 1
ATOM 2054 N N . ILE A 1 266 ? 6.909 -10.890 -8.607 1.00 96.12 266 ILE A N 1
ATOM 2055 C CA . ILE A 1 266 ? 8.267 -10.743 -8.093 1.00 96.12 266 ILE A CA 1
ATOM 2056 C C . ILE A 1 266 ? 8.271 -10.334 -6.626 1.00 96.12 266 ILE A C 1
ATOM 2058 O O . ILE A 1 266 ? 7.463 -9.526 -6.166 1.00 96.12 266 ILE A O 1
ATOM 2062 N N . THR A 1 267 ? 9.233 -10.862 -5.885 1.00 95.12 267 THR A N 1
ATOM 2063 C CA . THR A 1 267 ? 9.524 -10.454 -4.512 1.00 95.12 267 THR A CA 1
ATOM 2064 C C . THR A 1 267 ? 11.031 -10.327 -4.302 1.00 95.12 267 THR A C 1
ATOM 2066 O O . THR A 1 267 ? 11.820 -10.823 -5.108 1.00 95.12 267 THR A O 1
ATOM 2069 N N . CYS A 1 268 ? 11.440 -9.660 -3.227 1.00 95.56 268 CYS A N 1
ATOM 2070 C CA . CYS A 1 268 ? 12.824 -9.628 -2.777 1.00 95.56 268 CYS A CA 1
ATOM 2071 C C . CYS A 1 268 ? 12.922 -10.369 -1.446 1.00 95.56 268 CYS A C 1
ATOM 2073 O O . CYS A 1 268 ? 12.250 -10.017 -0.479 1.00 95.56 268 CYS A O 1
ATOM 2075 N N . ILE A 1 269 ? 13.745 -11.414 -1.398 1.00 91.44 269 ILE A N 1
ATOM 2076 C CA . ILE A 1 269 ? 13.971 -12.210 -0.190 1.00 91.44 269 ILE A CA 1
ATOM 2077 C C . ILE A 1 269 ? 15.477 -12.338 -0.002 1.00 91.44 269 ILE A C 1
ATOM 2079 O O . ILE A 1 269 ? 16.181 -12.774 -0.913 1.00 91.44 269 ILE A O 1
ATOM 2083 N N . ASN A 1 270 ? 15.969 -11.964 1.181 1.00 89.81 270 ASN A N 1
ATOM 2084 C CA . ASN A 1 270 ? 17.391 -12.008 1.538 1.00 89.81 270 ASN A CA 1
ATOM 2085 C C . ASN A 1 270 ? 18.288 -11.294 0.505 1.00 89.81 270 ASN A C 1
ATOM 2087 O O . ASN A 1 270 ? 19.305 -11.832 0.073 1.00 89.81 270 ASN A O 1
ATOM 2091 N N . GLY A 1 271 ? 17.865 -10.107 0.056 1.00 89.62 271 GLY A N 1
ATOM 2092 C CA . GLY A 1 271 ? 18.594 -9.298 -0.928 1.00 89.62 271 GLY A CA 1
ATOM 2093 C C . GLY A 1 271 ? 18.603 -9.867 -2.351 1.00 89.62 271 GLY A C 1
ATOM 2094 O O . GLY A 1 271 ? 19.316 -9.353 -3.205 1.00 89.62 271 GLY A O 1
ATOM 2095 N N . SER A 1 272 ? 17.838 -10.928 -2.622 1.00 93.50 272 SER A N 1
ATOM 2096 C CA . SER A 1 272 ? 17.724 -11.536 -3.948 1.00 93.50 272 SER A CA 1
ATOM 2097 C C . SER A 1 272 ? 16.314 -11.393 -4.500 1.00 93.50 272 SER A C 1
ATOM 2099 O O . SER A 1 272 ? 15.337 -11.781 -3.853 1.00 93.50 272 SER A O 1
ATOM 2101 N N . PHE A 1 273 ? 16.214 -10.923 -5.740 1.00 96.06 273 PHE A N 1
ATOM 2102 C CA . PHE A 1 273 ? 14.963 -10.938 -6.484 1.00 96.06 273 PHE A CA 1
ATOM 2103 C C . PHE A 1 273 ? 14.564 -12.370 -6.852 1.00 96.06 273 PHE A C 1
ATOM 2105 O O . PHE A 1 273 ? 15.374 -13.157 -7.346 1.00 96.06 273 PHE A O 1
ATOM 2112 N N . LYS A 1 274 ? 13.300 -12.709 -6.607 1.00 95.88 274 LYS A N 1
ATOM 2113 C CA . LYS A 1 274 ? 12.666 -13.967 -7.005 1.00 95.88 274 LYS A CA 1
ATOM 2114 C C . LYS A 1 274 ? 11.502 -13.623 -7.919 1.00 95.88 274 LYS A C 1
ATOM 2116 O O . LYS A 1 274 ? 10.494 -13.110 -7.444 1.00 95.88 274 LYS A O 1
ATOM 2121 N N . LEU A 1 275 ? 11.680 -13.868 -9.212 1.00 95.69 275 LEU A N 1
ATOM 2122 C CA . LEU A 1 275 ? 10.654 -13.705 -10.235 1.00 95.69 275 LEU A CA 1
ATOM 2123 C C . LEU A 1 275 ? 10.044 -15.071 -10.540 1.00 95.69 275 LEU A C 1
ATOM 2125 O O . LEU A 1 275 ? 10.771 -16.044 -10.738 1.00 95.69 275 LEU A O 1
ATOM 2129 N N . VAL A 1 276 ? 8.721 -15.119 -10.600 1.00 95.19 276 VAL A N 1
ATOM 2130 C CA . VAL A 1 276 ? 7.969 -16.240 -11.156 1.00 95.19 276 VAL A CA 1
ATOM 2131 C C . VAL A 1 276 ? 7.257 -15.742 -12.398 1.00 95.19 276 VAL A C 1
ATOM 2133 O O . VAL A 1 276 ? 6.659 -14.666 -12.384 1.00 95.19 276 VAL A O 1
ATOM 2136 N N . GLU A 1 277 ? 7.314 -16.545 -13.453 1.00 93.25 277 GLU A N 1
ATOM 2137 C CA . GLU A 1 277 ? 6.489 -16.380 -14.636 1.00 93.25 277 GLU A CA 1
ATOM 2138 C C . GLU A 1 277 ? 5.826 -17.713 -14.992 1.00 93.25 277 GLU A C 1
ATOM 2140 O O . GLU A 1 277 ? 6.458 -18.767 -14.906 1.00 93.25 277 GLU A O 1
ATOM 2145 N N . ILE A 1 278 ? 4.556 -17.664 -15.381 1.00 90.19 278 ILE A N 1
ATOM 2146 C CA . ILE A 1 278 ? 3.759 -18.801 -15.831 1.00 90.19 278 ILE A CA 1
ATOM 2147 C C . ILE A 1 278 ? 3.439 -18.587 -17.310 1.00 90.19 278 ILE A C 1
ATOM 2149 O O . ILE A 1 278 ? 2.951 -17.528 -17.701 1.00 90.19 278 ILE A O 1
ATOM 2153 N N . GLU A 1 279 ? 3.713 -19.593 -18.134 1.00 84.69 279 GLU A N 1
ATOM 2154 C CA . GLU A 1 279 ? 3.383 -19.587 -19.560 1.00 84.69 279 GLU A CA 1
ATOM 2155 C C . GLU A 1 279 ? 2.038 -20.286 -19.782 1.00 84.69 279 GLU A C 1
ATOM 2157 O O . GLU A 1 279 ? 1.843 -21.438 -19.380 1.00 84.69 279 GLU A O 1
ATOM 2162 N N . LEU A 1 280 ? 1.096 -19.592 -20.422 1.00 70.69 280 LEU A N 1
ATOM 2163 C CA . LEU A 1 280 ? -0.202 -20.160 -20.786 1.00 70.69 280 LEU A CA 1
ATOM 2164 C C . LEU A 1 280 ? -0.094 -20.882 -22.132 1.00 70.69 280 LEU A C 1
ATOM 2166 O O . LEU A 1 280 ? -0.365 -20.323 -23.193 1.00 70.69 280 LEU A O 1
ATOM 2170 N N . ILE A 1 281 ? 0.285 -22.159 -22.091 1.00 70.38 281 ILE A N 1
ATOM 2171 C CA . ILE A 1 281 ? 0.356 -22.988 -23.297 1.00 70.38 281 ILE A CA 1
ATOM 2172 C C . ILE A 1 281 ? -1.062 -23.420 -23.690 1.00 70.38 281 ILE A C 1
ATOM 2174 O O . ILE A 1 281 ? -1.647 -24.331 -23.099 1.00 70.38 281 ILE A O 1
ATOM 2178 N N . SER A 1 282 ? -1.617 -22.778 -24.717 1.00 66.44 282 SER A N 1
ATOM 2179 C CA . SER A 1 282 ? -2.854 -23.235 -25.356 1.00 66.44 282 SER A CA 1
ATOM 2180 C C . SER A 1 282 ? -2.558 -24.488 -26.178 1.00 66.44 282 SER A C 1
ATOM 2182 O O . SER A 1 282 ? -2.031 -24.403 -27.286 1.00 66.44 282 SER A O 1
ATOM 2184 N N . LEU A 1 283 ? -2.867 -25.669 -25.639 1.00 62.41 283 LEU A N 1
ATOM 2185 C CA . LEU A 1 283 ? -2.779 -26.903 -26.417 1.00 62.41 283 LEU A CA 1
ATOM 2186 C C . LEU A 1 283 ? -3.877 -26.901 -27.493 1.00 62.41 283 LEU A C 1
ATOM 2188 O O . LEU A 1 283 ? -5.030 -26.594 -27.171 1.00 62.41 283 LEU A O 1
ATOM 2192 N N . PRO A 1 284 ? -3.567 -27.263 -28.751 1.00 65.75 284 PRO A N 1
ATOM 2193 C CA . PRO A 1 284 ? -4.601 -27.448 -29.757 1.00 65.75 284 PRO A CA 1
ATOM 2194 C C . PRO A 1 284 ? -5.605 -28.506 -29.270 1.00 65.75 284 PRO A C 1
ATOM 2196 O O . PRO A 1 284 ? -5.219 -29.432 -28.543 1.00 65.75 284 PRO A O 1
ATOM 2199 N N . PRO A 1 285 ? -6.896 -28.391 -29.635 1.00 63.47 285 PRO A N 1
ATOM 2200 C CA . PRO A 1 285 ? -7.875 -29.407 -29.284 1.00 63.47 285 PRO A CA 1
ATOM 2201 C C . PRO A 1 285 ? -7.365 -30.762 -29.776 1.00 63.47 285 PRO A C 1
ATOM 2203 O O . PRO A 1 285 ? -6.996 -30.904 -30.941 1.00 63.47 285 PRO A O 1
ATOM 2206 N N . LYS A 1 286 ? -7.309 -31.756 -28.881 1.00 66.19 286 LYS A N 1
ATOM 2207 C CA . LYS A 1 286 ? -7.027 -33.135 -29.287 1.00 66.19 286 LYS A CA 1
ATOM 2208 C C . LYS A 1 286 ? -8.080 -33.516 -30.322 1.00 66.19 286 LYS A C 1
ATOM 2210 O O . LYS A 1 286 ? -9.260 -33.593 -29.975 1.00 66.19 286 LYS A O 1
ATOM 2215 N N . ASN A 1 287 ? -7.660 -33.731 -31.567 1.00 60.78 287 ASN A N 1
ATOM 2216 C CA . ASN A 1 287 ? -8.521 -34.339 -32.570 1.00 60.78 287 ASN A CA 1
ATOM 2217 C C . ASN A 1 287 ? -9.018 -35.664 -31.984 1.00 60.78 287 ASN A C 1
ATOM 2219 O O . ASN A 1 287 ? -8.223 -36.535 -31.634 1.00 60.78 287 ASN A O 1
ATOM 2223 N N . LYS A 1 288 ? -10.334 -35.774 -31.796 1.00 57.00 288 LYS A N 1
ATOM 2224 C CA . LYS A 1 288 ? -10.990 -37.038 -31.474 1.00 57.00 288 LYS A CA 1
ATOM 2225 C C . LYS A 1 288 ? -11.123 -37.827 -32.772 1.00 57.00 288 LYS A C 1
ATOM 2227 O O . LYS A 1 288 ? -12.228 -37.899 -33.273 1.00 57.00 288 LYS A O 1
ATOM 2232 N N . ASP A 1 289 ? -10.026 -38.334 -33.316 1.00 61.12 289 ASP A N 1
ATOM 2233 C CA . ASP A 1 289 ? -10.052 -39.318 -34.401 1.00 61.12 289 ASP A CA 1
ATOM 2234 C C . ASP A 1 289 ? -8.751 -40.136 -34.361 1.00 61.12 289 ASP A C 1
ATOM 2236 O O . ASP A 1 289 ? -7.770 -39.792 -35.016 1.00 61.12 289 ASP A O 1
ATOM 2240 N N . GLU A 1 290 ? -8.762 -41.189 -33.539 1.00 43.06 290 GLU A N 1
ATOM 2241 C CA . GLU A 1 290 ? -8.094 -42.484 -33.759 1.00 43.06 290 GLU A CA 1
ATOM 2242 C C . GLU A 1 290 ? -8.962 -43.589 -33.142 1.00 43.06 290 GLU A C 1
ATOM 2244 O O . GLU A 1 290 ? -9.446 -43.391 -31.998 1.00 43.06 290 GLU A O 1
#

InterPro domains:
  IPR011676 Domain of unknown function DUF1618 [PF07762] (219-280)

Secondary structure (DSSP, 8-state):
--TTTTSSGGGSS--------GGG---S---EEEEEEE----STT-EEEE-TTS-EEEEEEE---TTSPEEEEEE-TT--GGGBSS--EEEEEETTEEEEEEEE---SSTT--EEEEEEEE--TTS--EEEEEPPPSSS----GGGEEEEE--SSS-EEEEEEEE-SS-TT--EEEEEEETTTTEEEEEEEEESSPPPGGGS-SS--EEEEEETTEEEEEETTTEEEEEETT--SSSEEEEEEEPPPPPGGGTT-TTS-GGGTEEEEEETTEEEEEE-----PPP-----

Sequence (290 aa):
MTGSDTRVAACLNPPTITELNASQGLPPWISLDTRVYLADRHNSTTAAAETSKGHAVQVSICFAHPPALSYVCIHCPGLQHANFASEPRVVRSEKQFLLLHLPLNWSTRLVRRSSEYYMYQAVPGRPPTLSRIPDPPGRSFLVARDLGIHCCGDGGEYILAGLCPSRDDAQGGYELHLYSSVSRAWTRKPAYLEKPPIEEQLPVASHKVIPLGGSLLGWVDLWRGIMVCDVLSDETYACVWFVPLPGLMPGNEADCHLCPWVIRDITCINGSFKLVEIELISLPPKNKDE

Radius of gyration: 20.82 Å; chains: 1; bounding box: 54×63×57 Å